Protein AF-A0A7W0SXT9-F1 (afdb_monomer)

Nearest PDB structures (foldseek):
  3r8y-assembly1_C  TM=6.321E-01  e=3.380E-02  Bacillus anthracis
  3r8y-assembly2_E  TM=6.195E-01  e=4.035E-02  Bacillus anthracis
  3cj8-assembly1_B  TM=4.472E-01  e=6.102E-02  Enterococcus faecalis
  3bv8-assembly1_A  TM=4.712E-01  e=1.169E-01  Staphylococcus aureus subsp. aureus Mu50
  6suj-assembly1_DDD  TM=1.776E-01  e=1.771E+00  Streptomyces sp. Ag82_O1-9

Foldseek 3Di:
DDAPLVLAPVSDDPPPDDALQCVLCVPPDCVAKNWPLQWWKKKWFAQCVLDDADPQWDWADPDRGIIMITGPDRNVVVQVVVVVSPIHMDGNSNFKIKMKGFDPVLVVVQDPDDPVPDQDWDHGNNPWTWGWHDDPDRIIIIIGGRVCNNVSSNVSLVSQVPDDDDPDDDPPDPPPPPPDPPDPDDDDDDDDDDDDDDDD

Radius of gyration: 25.93 Å; Cα contacts (8 Å, |Δi|>4): 319; chains: 1; bounding box: 72×44×89 Å

Mean predicted aligned error: 11.38 Å

pLDDT: mean 82.53, std 19.59, range [31.31, 97.38]

Sequence (200 aa):
MSLLDFLSPSRCAPGTTTSPLRRALADADPTAVQDLWLDGKVEIRGDLDLVVPGTREELVRLTPRRGFLFTEDDPAEVVARLREVGVLAYDATGTLAGIAIEGEQLMRRLTDLDLDELPAAGPLLSRVTAIVLRDEGERFRVYVPQELAHDVAVAVLDAAAGLPNTGVRLKPDPIPPPQAPSNPGVRTLLWCQGQCGDLL

Structure (mmCIF, N/CA/C/O backbone):
data_AF-A0A7W0SXT9-F1
#
_entry.id   AF-A0A7W0SXT9-F1
#
loop_
_atom_site.group_PDB
_atom_site.id
_atom_site.type_symbol
_atom_site.label_atom_id
_atom_site.label_alt_id
_atom_site.label_comp_id
_atom_site.label_asym_id
_atom_site.label_entity_id
_atom_site.label_seq_id
_atom_site.pdbx_PDB_ins_code
_atom_site.Cartn_x
_atom_site.Cartn_y
_atom_site.Cartn_z
_atom_site.occupancy
_atom_site.B_iso_or_equiv
_atom_site.auth_seq_id
_atom_site.auth_comp_id
_atom_site.auth_asym_id
_atom_site.auth_atom_id
_atom_site.pdbx_PDB_model_num
ATOM 1 N N . MET A 1 1 ? -0.153 -0.774 27.943 1.00 42.88 1 MET A N 1
ATOM 2 C CA . MET A 1 1 ? -0.265 -1.234 26.541 1.00 42.88 1 MET A CA 1
ATOM 3 C C . MET A 1 1 ? 1.049 -0.915 25.855 1.00 42.88 1 MET A C 1
ATOM 5 O O . MET A 1 1 ? 1.500 0.213 25.987 1.00 42.88 1 MET A O 1
ATOM 9 N N . SER A 1 2 ? 1.699 -1.895 25.225 1.00 48.03 2 SER A N 1
ATOM 10 C CA . SER A 1 2 ? 2.952 -1.673 24.492 1.00 48.03 2 SER A CA 1
ATOM 11 C C . SER A 1 2 ? 2.646 -0.858 23.232 1.00 48.03 2 SER A C 1
ATOM 13 O O . SER A 1 2 ? 1.862 -1.294 22.391 1.00 48.03 2 SER A O 1
ATOM 15 N N . LEU A 1 3 ? 3.201 0.353 23.152 1.00 55.91 3 LEU A N 1
ATOM 16 C CA . LEU A 1 3 ? 3.286 1.115 21.909 1.00 55.91 3 LEU A CA 1
ATOM 17 C C . LEU A 1 3 ? 4.292 0.382 21.005 1.00 55.91 3 LEU A C 1
ATOM 19 O O . LEU A 1 3 ? 5.431 0.153 21.410 1.00 55.91 3 LEU A O 1
ATOM 23 N N . LEU A 1 4 ? 3.870 -0.032 19.810 1.00 58.75 4 LEU A N 1
ATOM 24 C CA . LEU A 1 4 ? 4.731 -0.668 18.806 1.00 58.75 4 LEU A CA 1
ATOM 25 C C . LEU A 1 4 ? 5.481 0.404 17.995 1.00 58.75 4 LEU A C 1
ATOM 27 O O . LEU A 1 4 ? 5.415 0.413 16.773 1.00 58.75 4 LEU A O 1
ATOM 31 N N . ASP A 1 5 ? 6.180 1.322 18.670 1.00 57.19 5 ASP A N 1
ATOM 32 C CA . ASP A 1 5 ? 6.781 2.510 18.034 1.00 57.19 5 ASP A CA 1
ATOM 33 C C . ASP A 1 5 ? 7.816 2.176 16.953 1.00 57.19 5 ASP A C 1
ATOM 35 O O . ASP A 1 5 ? 8.024 2.959 16.036 1.00 57.19 5 ASP A O 1
ATOM 39 N N . PHE A 1 6 ? 8.432 0.993 17.013 1.00 59.88 6 PHE A N 1
ATOM 40 C CA . PHE A 1 6 ? 9.371 0.536 15.985 1.00 59.88 6 PHE A CA 1
ATOM 41 C C . PHE A 1 6 ? 8.699 0.212 14.637 1.00 59.88 6 PHE A C 1
ATOM 43 O O . PHE A 1 6 ? 9.385 0.175 13.621 1.00 59.88 6 PHE A O 1
ATOM 50 N N . LEU A 1 7 ? 7.380 -0.036 14.614 1.00 63.31 7 LEU A N 1
ATOM 51 C CA . LEU A 1 7 ? 6.601 -0.245 13.382 1.00 63.31 7 LEU A CA 1
ATOM 52 C C . LEU A 1 7 ? 6.103 1.068 12.768 1.00 63.31 7 LEU A C 1
ATOM 54 O O . LEU A 1 7 ? 5.517 1.046 11.685 1.00 63.31 7 LEU A O 1
ATOM 58 N N . SER A 1 8 ? 6.362 2.187 13.444 1.00 71.44 8 SER A N 1
ATOM 59 C CA . SER A 1 8 ? 5.969 3.538 13.064 1.00 71.44 8 SER A CA 1
ATOM 60 C C . SER A 1 8 ? 7.206 4.351 12.688 1.00 71.44 8 SER A C 1
ATOM 62 O O . SER A 1 8 ? 7.765 5.031 13.551 1.00 71.44 8 SER A O 1
ATOM 64 N N . PRO A 1 9 ? 7.658 4.340 11.419 1.00 73.12 9 PRO A N 1
ATOM 65 C CA . PRO A 1 9 ? 8.774 5.171 10.979 1.00 73.12 9 PRO A CA 1
ATOM 66 C C . PRO A 1 9 ? 8.635 6.656 11.347 1.00 73.12 9 PRO A C 1
ATOM 68 O O . PRO A 1 9 ? 9.649 7.299 11.601 1.00 73.12 9 PRO A O 1
ATOM 71 N N . SER A 1 10 ? 7.407 7.183 11.452 1.00 70.44 10 SER A N 1
ATOM 72 C CA . SER A 1 10 ? 7.120 8.556 11.902 1.00 70.44 10 SER A CA 1
ATOM 73 C C . SER A 1 10 ? 7.516 8.836 13.358 1.00 70.44 10 SER A C 1
ATOM 75 O O . SER A 1 10 ? 7.711 9.988 13.738 1.00 70.44 10 SER A O 1
ATOM 77 N N . ARG A 1 11 ? 7.674 7.793 14.179 1.00 76.38 11 ARG A N 1
ATOM 78 C CA . ARG A 1 11 ? 8.084 7.879 15.591 1.00 76.38 11 ARG A CA 1
ATOM 79 C C . ARG A 1 11 ? 9.568 7.606 15.803 1.00 76.38 11 ARG A C 1
ATOM 81 O O . ARG A 1 11 ? 10.076 7.777 16.911 1.00 76.38 11 ARG A O 1
ATOM 88 N N . CYS A 1 12 ? 10.269 7.167 14.765 1.00 77.44 12 CYS A N 1
ATOM 89 C CA . CYS A 1 12 ? 11.705 6.969 14.815 1.00 77.44 12 CYS A CA 1
ATOM 90 C C . CYS A 1 12 ? 12.439 8.314 14.705 1.00 77.44 12 CYS A C 1
ATOM 92 O O . CYS A 1 12 ? 11.972 9.254 14.063 1.00 77.44 12 CYS A O 1
ATOM 94 N N . ALA A 1 13 ? 13.625 8.411 15.310 1.00 78.69 13 ALA A N 1
ATOM 95 C CA . ALA A 1 13 ? 14.450 9.605 15.155 1.00 78.69 13 ALA A CA 1
ATOM 96 C C . ALA A 1 13 ? 14.871 9.780 13.677 1.00 78.69 13 ALA A C 1
ATOM 98 O O . ALA A 1 13 ? 15.130 8.779 12.995 1.00 78.69 13 ALA A O 1
ATOM 99 N N . PRO A 1 14 ? 14.996 11.018 13.166 1.00 76.62 14 PRO A N 1
ATOM 100 C CA . PRO A 1 14 ? 15.426 11.254 11.790 1.00 76.62 14 PRO A CA 1
ATOM 101 C C . PRO A 1 14 ? 16.721 10.503 11.446 1.00 76.62 14 PRO A C 1
ATOM 103 O O . PRO A 1 14 ? 17.687 10.534 12.207 1.00 76.62 14 PRO A O 1
ATOM 106 N N . GLY A 1 15 ? 16.738 9.809 10.304 1.00 78.25 15 GLY A N 1
ATOM 107 C CA . GLY A 1 15 ? 17.900 9.046 9.828 1.00 78.25 15 GLY A CA 1
ATOM 108 C C . GLY A 1 15 ? 18.103 7.667 10.471 1.00 78.25 15 GLY A C 1
ATOM 109 O O . GLY A 1 15 ? 19.068 6.989 10.130 1.00 78.25 15 GLY A O 1
ATOM 110 N N . THR A 1 16 ? 17.217 7.227 11.372 1.00 81.38 16 THR A N 1
ATOM 111 C CA . THR A 1 16 ? 17.291 5.880 11.984 1.00 81.38 16 THR A CA 1
ATOM 112 C C . THR A 1 16 ? 16.515 4.808 11.220 1.00 81.38 16 THR A C 1
ATOM 114 O O . THR A 1 16 ? 16.642 3.621 11.507 1.00 81.38 16 THR A O 1
ATOM 117 N N . THR A 1 17 ? 15.736 5.219 10.224 1.00 81.88 17 THR A N 1
ATOM 118 C CA . THR A 1 17 ? 14.941 4.355 9.356 1.00 81.88 17 THR A CA 1
ATOM 119 C C . THR A 1 17 ? 15.602 4.239 7.986 1.00 81.88 17 THR A C 1
ATOM 121 O O . THR A 1 17 ? 16.231 5.171 7.486 1.00 81.88 17 THR A O 1
ATOM 124 N N . THR A 1 18 ? 15.512 3.067 7.363 1.00 86.44 18 THR A N 1
ATOM 125 C CA . THR A 1 18 ? 16.022 2.832 6.007 1.00 86.44 18 THR A CA 1
ATOM 126 C C . THR A 1 18 ? 15.037 1.956 5.263 1.00 86.44 18 THR A C 1
ATOM 128 O O . THR A 1 18 ? 14.643 0.910 5.769 1.00 86.44 18 THR A O 1
ATOM 131 N N . SER A 1 19 ? 14.669 2.387 4.057 1.00 90.19 19 SER A N 1
ATOM 132 C CA . SER A 1 19 ? 13.764 1.623 3.208 1.00 90.19 19 SER A CA 1
ATOM 133 C C . SER A 1 19 ? 14.365 0.260 2.850 1.00 90.19 19 SER A C 1
ATOM 135 O O . SER A 1 19 ? 15.521 0.210 2.406 1.00 90.19 19 SER A O 1
ATOM 137 N N . PRO A 1 20 ? 13.594 -0.839 2.964 1.00 91.62 20 PRO A N 1
ATOM 138 C CA . PRO A 1 20 ? 14.019 -2.151 2.482 1.00 91.62 20 PRO A CA 1
ATOM 139 C C . PRO A 1 20 ? 14.199 -2.176 0.952 1.00 91.62 20 PRO A C 1
ATOM 141 O O . PRO A 1 20 ? 14.929 -3.015 0.423 1.00 91.62 20 PRO A O 1
ATOM 144 N N . LEU A 1 21 ? 13.598 -1.219 0.236 1.00 94.19 21 LEU A N 1
ATOM 145 C CA . LEU A 1 21 ? 13.685 -1.077 -1.217 1.00 94.19 21 LEU A CA 1
ATOM 146 C C . LEU A 1 21 ? 14.939 -0.322 -1.667 1.00 94.19 21 LEU A C 1
ATOM 148 O O . LEU A 1 21 ? 15.366 -0.485 -2.810 1.00 94.19 21 LEU A O 1
ATOM 152 N N . ARG A 1 22 ? 15.581 0.442 -0.767 1.00 93.25 22 ARG A N 1
ATOM 153 C CA . ARG A 1 22 ? 16.704 1.346 -1.081 1.00 93.25 22 ARG A CA 1
ATOM 154 C C . ARG A 1 22 ? 17.781 0.690 -1.942 1.00 93.25 22 ARG A C 1
ATOM 156 O O . ARG A 1 22 ? 18.298 1.314 -2.859 1.00 93.25 22 ARG A O 1
ATOM 163 N N . ARG A 1 23 ? 18.165 -0.547 -1.612 1.00 93.62 23 ARG A N 1
ATOM 164 C CA . ARG A 1 23 ? 19.226 -1.262 -2.333 1.00 93.62 23 ARG A CA 1
ATOM 165 C C . ARG A 1 23 ? 18.758 -1.784 -3.691 1.00 93.62 23 ARG A C 1
ATOM 167 O O . ARG A 1 23 ? 19.547 -1.757 -4.624 1.00 93.62 23 ARG A O 1
ATOM 174 N N . ALA A 1 24 ? 17.524 -2.278 -3.788 1.00 94.31 24 ALA A N 1
ATOM 175 C CA . ALA A 1 24 ? 16.993 -2.822 -5.038 1.00 94.31 24 ALA A CA 1
ATOM 176 C C . ALA A 1 24 ? 16.746 -1.714 -6.071 1.00 94.31 24 ALA A C 1
ATOM 178 O O . ALA A 1 24 ? 17.025 -1.900 -7.247 1.00 94.31 24 ALA A O 1
ATOM 179 N N . LEU A 1 25 ? 16.274 -0.550 -5.619 1.00 95.00 25 LEU A N 1
ATOM 180 C CA . LEU A 1 25 ? 15.891 0.567 -6.484 1.00 95.00 25 LEU A CA 1
ATOM 181 C C . LEU A 1 25 ? 17.002 1.612 -6.681 1.00 95.00 25 LEU A C 1
ATOM 183 O O . LEU A 1 25 ? 16.736 2.683 -7.214 1.00 95.00 25 LEU A O 1
ATOM 187 N N . ALA A 1 26 ? 18.239 1.331 -6.257 1.00 93.31 26 ALA A N 1
ATOM 188 C CA . ALA A 1 26 ? 19.329 2.313 -6.265 1.00 93.31 26 ALA A CA 1
ATOM 189 C C . ALA A 1 26 ? 19.622 2.899 -7.661 1.00 93.31 26 ALA A C 1
ATOM 191 O O . ALA A 1 26 ? 19.928 4.085 -7.767 1.00 93.31 26 ALA A O 1
ATOM 192 N N . ASP A 1 27 ? 19.492 2.074 -8.702 1.00 89.25 27 ASP A N 1
ATOM 193 C CA . ASP A 1 27 ? 19.745 2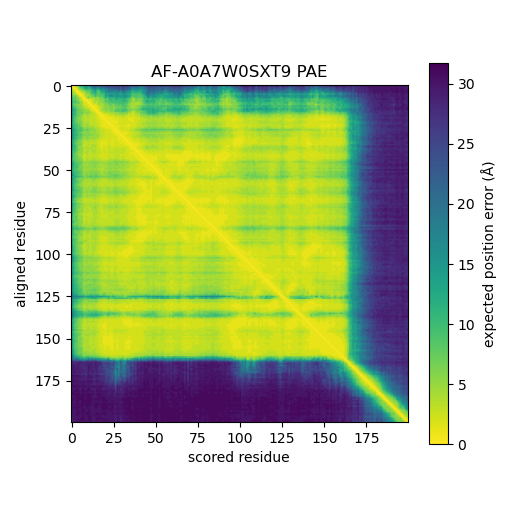.435 -10.102 1.00 89.25 27 ASP A CA 1
ATOM 194 C C . ASP A 1 27 ? 18.462 2.415 -10.960 1.00 89.25 27 ASP A C 1
ATOM 196 O O . ASP A 1 27 ? 18.530 2.466 -12.190 1.00 89.25 27 ASP A O 1
ATOM 200 N N . ALA A 1 28 ? 17.288 2.297 -10.329 1.00 91.75 28 ALA A N 1
ATOM 201 C CA . ALA A 1 28 ? 16.009 2.257 -11.030 1.00 91.75 28 ALA A CA 1
ATOM 202 C C . ALA A 1 28 ? 15.591 3.656 -11.512 1.00 91.75 28 ALA A C 1
ATOM 204 O O . ALA A 1 28 ? 15.852 4.661 -10.849 1.00 91.75 28 ALA A O 1
ATOM 205 N N . ASP A 1 29 ? 14.902 3.722 -12.654 1.00 91.44 29 ASP A N 1
ATOM 206 C CA . ASP A 1 29 ? 14.255 4.955 -13.104 1.00 91.44 29 ASP A CA 1
ATOM 207 C C . ASP A 1 29 ? 13.036 5.248 -12.206 1.00 91.44 29 ASP A C 1
ATOM 209 O O . ASP A 1 29 ? 12.080 4.466 -12.228 1.00 91.44 29 ASP A O 1
ATOM 213 N N . PRO A 1 30 ? 13.023 6.361 -11.444 1.00 89.75 30 PRO A N 1
ATOM 214 C CA . PRO A 1 30 ? 11.937 6.682 -10.519 1.00 89.75 30 PRO A CA 1
ATOM 215 C C . PRO A 1 30 ? 10.605 6.980 -11.218 1.00 89.75 30 PRO A C 1
ATOM 217 O O . PRO A 1 30 ? 9.558 6.969 -10.569 1.00 89.75 30 PRO A O 1
ATOM 220 N N . THR A 1 31 ? 10.622 7.263 -12.525 1.00 88.62 31 THR A N 1
ATOM 221 C CA . THR A 1 31 ? 9.390 7.423 -13.309 1.00 88.62 31 THR A CA 1
ATOM 222 C C . THR A 1 31 ? 8.726 6.078 -13.587 1.00 88.62 31 THR A C 1
ATOM 224 O O . THR A 1 31 ? 7.501 6.007 -13.583 1.00 88.62 31 THR A O 1
ATOM 227 N N . ALA A 1 32 ? 9.522 5.013 -13.732 1.00 90.25 32 ALA A N 1
ATOM 228 C CA . ALA A 1 32 ? 9.047 3.657 -13.975 1.00 90.25 32 ALA A CA 1
ATOM 229 C C . ALA A 1 32 ? 8.743 2.895 -12.676 1.00 90.25 32 ALA A C 1
ATOM 231 O O . ALA A 1 32 ? 7.728 2.205 -12.591 1.00 90.25 32 ALA A O 1
ATOM 232 N N . VAL A 1 33 ? 9.621 3.001 -11.670 1.00 94.75 33 VAL A N 1
ATOM 233 C CA . VAL A 1 33 ? 9.468 2.327 -10.374 1.00 94.75 33 VAL A CA 1
ATOM 234 C C . VAL A 1 33 ? 9.919 3.248 -9.242 1.00 94.75 33 VAL A C 1
ATOM 236 O O . VAL A 1 33 ? 11.080 3.650 -9.192 1.00 94.75 33 VAL A O 1
ATOM 239 N N . GLN A 1 34 ? 9.025 3.556 -8.302 1.00 95.81 34 GLN A N 1
ATOM 240 C CA . GLN A 1 34 ? 9.286 4.479 -7.192 1.00 95.81 34 GLN A CA 1
ATOM 241 C C . GLN A 1 34 ? 9.155 3.792 -5.827 1.00 95.81 34 GLN A C 1
ATOM 243 O O . GLN A 1 34 ? 8.234 3.014 -5.596 1.00 95.81 34 GLN A O 1
ATOM 248 N N . ASP A 1 35 ? 10.052 4.133 -4.901 1.00 96.06 35 ASP A N 1
ATOM 249 C CA . ASP A 1 35 ? 9.963 3.744 -3.491 1.00 96.06 35 ASP A CA 1
ATOM 250 C C . ASP A 1 35 ? 8.870 4.550 -2.767 1.00 96.06 35 ASP A C 1
ATOM 252 O O . ASP A 1 35 ? 8.956 5.776 -2.684 1.00 96.06 35 ASP A O 1
ATOM 256 N N . LEU A 1 36 ? 7.872 3.846 -2.231 1.00 94.75 36 LEU A N 1
ATOM 257 C CA . LEU A 1 36 ? 6.766 4.380 -1.432 1.00 94.75 36 LEU A CA 1
ATOM 258 C C . LEU A 1 36 ? 6.740 3.761 -0.021 1.00 94.75 36 LEU A C 1
ATOM 260 O O . LEU A 1 36 ? 5.692 3.609 0.613 1.00 94.75 36 LEU A O 1
ATOM 264 N N . TRP A 1 37 ? 7.895 3.331 0.499 1.00 90.94 37 TRP A N 1
ATOM 265 C CA . TRP A 1 37 ? 7.974 2.675 1.806 1.00 90.94 37 TRP A CA 1
ATOM 266 C C . TRP A 1 37 ? 7.399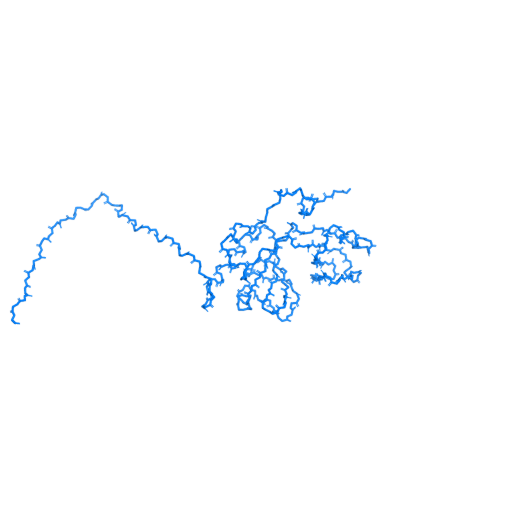 3.535 2.937 1.00 90.94 37 TRP A C 1
ATOM 268 O O . TRP A 1 37 ? 6.725 3.000 3.816 1.00 90.94 37 TRP A O 1
ATOM 278 N N . LEU A 1 38 ? 7.603 4.853 2.889 1.00 90.31 38 LEU A N 1
ATOM 279 C CA . LEU A 1 38 ? 7.147 5.781 3.927 1.00 90.31 38 LEU A CA 1
ATOM 280 C C . LEU A 1 38 ? 5.693 6.248 3.783 1.00 90.31 38 LEU A C 1
ATOM 282 O O . LEU A 1 38 ? 5.248 7.004 4.643 1.00 90.31 38 LEU A O 1
ATOM 286 N N . ASP A 1 39 ? 4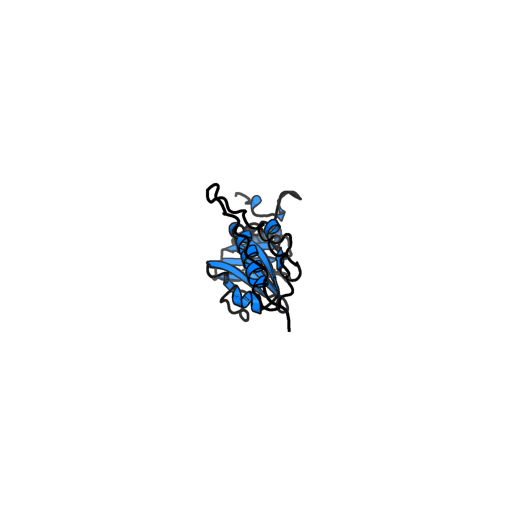.948 5.787 2.773 1.00 92.88 39 ASP A N 1
ATOM 287 C CA . ASP A 1 39 ? 3.510 6.071 2.675 1.00 92.88 39 ASP A CA 1
ATOM 288 C C . ASP A 1 39 ? 2.794 5.684 3.971 1.00 92.88 39 ASP A C 1
ATOM 290 O O . ASP A 1 39 ? 3.061 4.612 4.528 1.00 92.88 39 ASP A O 1
ATOM 294 N N . GLY A 1 40 ? 1.865 6.519 4.435 1.00 93.81 40 GLY A N 1
ATOM 295 C CA . GLY A 1 40 ? 1.104 6.254 5.648 1.00 93.81 40 GLY A CA 1
ATOM 296 C C . GLY A 1 40 ? 0.171 5.061 5.468 1.00 93.81 40 GLY A C 1
ATOM 297 O O . GLY A 1 40 ? -0.648 5.032 4.549 1.00 93.81 40 GLY A O 1
ATOM 298 N N . LYS A 1 41 ? 0.295 4.054 6.341 1.00 95.06 41 LYS A N 1
ATOM 299 C CA . LYS A 1 41 ? -0.511 2.823 6.274 1.00 95.06 41 LYS A CA 1
ATOM 300 C C . LYS A 1 41 ? -1.026 2.473 7.657 1.00 95.06 41 LYS A C 1
ATOM 302 O O . LYS A 1 41 ? -0.238 2.289 8.580 1.00 95.06 41 LYS A O 1
ATOM 307 N N . VAL A 1 42 ? -2.335 2.301 7.800 1.00 95.88 42 VAL A N 1
ATOM 308 C CA . VAL A 1 42 ? -2.965 1.910 9.065 1.00 95.88 42 VAL A CA 1
ATOM 309 C C . VAL A 1 42 ? -3.730 0.605 8.881 1.00 95.88 42 VAL A C 1
ATOM 311 O O . VAL A 1 42 ? -4.668 0.536 8.090 1.00 95.88 42 VAL A O 1
ATOM 314 N N . GLU A 1 43 ? -3.351 -0.444 9.618 1.00 96.19 43 GLU A N 1
ATOM 315 C CA . GLU A 1 43 ? -4.144 -1.675 9.689 1.00 96.19 43 GLU A CA 1
ATOM 316 C C . GLU A 1 43 ? -5.333 -1.450 10.627 1.00 96.19 43 GLU A C 1
ATOM 318 O O . GLU A 1 43 ? -5.163 -1.074 11.790 1.00 96.19 43 GLU A O 1
ATOM 323 N N . ILE A 1 44 ? -6.535 -1.750 10.139 1.00 97.38 44 ILE A N 1
ATOM 324 C CA . ILE A 1 44 ? -7.778 -1.673 10.903 1.00 97.38 44 ILE A CA 1
ATOM 325 C C . ILE A 1 44 ? -8.319 -3.081 11.137 1.00 97.38 44 ILE A C 1
ATOM 327 O O . ILE A 1 44 ? -8.399 -3.901 10.218 1.00 97.38 44 ILE A O 1
ATOM 331 N N . ARG A 1 45 ? -8.725 -3.359 12.377 1.00 96.94 45 ARG A N 1
ATOM 332 C CA . ARG A 1 45 ? -9.408 -4.584 12.799 1.00 96.94 45 ARG A CA 1
ATOM 333 C C . ARG A 1 45 ? -10.663 -4.235 13.592 1.00 96.94 45 ARG A C 1
ATOM 335 O O . ARG A 1 45 ? -10.618 -3.456 14.538 1.00 96.94 45 ARG A O 1
ATOM 342 N N . GLY A 1 46 ? -11.780 -4.863 13.257 1.00 95.75 46 GLY A N 1
ATOM 343 C CA . GLY A 1 46 ? -13.089 -4.508 13.807 1.00 95.75 46 GLY A CA 1
ATOM 344 C C . GLY A 1 46 ? -14.058 -4.144 12.697 1.00 95.75 46 GLY A C 1
ATOM 345 O O . GLY A 1 46 ? -13.778 -4.412 11.540 1.00 95.75 46 GLY A O 1
ATOM 346 N N . ASP A 1 47 ? -15.208 -3.589 13.050 1.00 95.75 47 ASP A N 1
ATOM 347 C CA . ASP A 1 47 ? -16.245 -3.266 12.073 1.00 95.75 47 ASP A CA 1
ATOM 348 C C . ASP A 1 47 ? -15.816 -2.102 11.162 1.00 95.75 47 ASP A C 1
ATOM 350 O O . ASP A 1 47 ? -15.705 -0.963 11.614 1.00 95.75 47 ASP A O 1
ATOM 354 N N . LEU A 1 48 ? -15.544 -2.395 9.886 1.00 96.12 48 LEU A N 1
ATOM 355 C CA . LEU A 1 48 ? -15.118 -1.380 8.921 1.00 96.12 48 LEU A CA 1
ATOM 356 C C . LEU A 1 48 ? -16.260 -0.468 8.468 1.00 96.12 48 LEU A C 1
ATOM 358 O O . LEU A 1 48 ? -15.991 0.559 7.852 1.00 96.12 48 LEU A O 1
ATOM 362 N N . ASP A 1 49 ? -17.519 -0.795 8.751 1.00 95.88 49 ASP A N 1
ATOM 363 C CA . ASP A 1 49 ? -18.647 0.075 8.396 1.00 95.88 49 ASP A CA 1
ATOM 364 C C . ASP A 1 49 ? -18.714 1.319 9.296 1.00 95.88 49 ASP A C 1
ATOM 366 O O . ASP A 1 49 ? -19.329 2.320 8.938 1.00 95.88 49 ASP A O 1
ATOM 370 N N . LEU A 1 50 ? -17.997 1.295 10.425 1.00 95.31 50 LEU A N 1
ATOM 371 C CA . LEU A 1 50 ? -17.773 2.453 11.295 1.00 95.31 50 LEU A CA 1
ATOM 372 C C . LEU A 1 50 ? -16.679 3.397 10.771 1.00 95.31 50 LEU A C 1
ATOM 374 O O . LEU A 1 50 ? -16.502 4.494 11.301 1.00 95.31 50 LEU A O 1
ATOM 378 N N . VAL A 1 51 ? -15.910 2.970 9.765 1.00 96.00 51 VAL A N 1
ATOM 379 C CA . VAL A 1 51 ? -14.760 3.715 9.250 1.00 96.00 51 VAL A CA 1
ATOM 380 C C . VAL A 1 51 ? -15.177 4.544 8.045 1.00 96.00 51 VAL A C 1
ATOM 382 O O . VAL A 1 51 ? -15.511 4.007 6.989 1.00 96.00 51 VAL A O 1
ATOM 385 N N . VAL A 1 52 ? -15.080 5.864 8.194 1.00 94.31 52 VAL A N 1
ATOM 386 C CA . VAL A 1 52 ? -15.252 6.830 7.106 1.00 94.31 52 VAL A CA 1
ATOM 387 C C . VAL A 1 52 ? -13.876 7.398 6.743 1.00 94.31 52 VAL A C 1
ATOM 389 O O . VAL A 1 52 ? -13.276 8.066 7.589 1.00 94.31 52 VAL A O 1
ATOM 392 N N . PRO A 1 53 ? -13.353 7.126 5.533 1.00 94.44 53 PRO A N 1
ATOM 393 C CA . PRO A 1 53 ? -12.090 7.700 5.073 1.00 94.44 53 PRO A CA 1
ATOM 394 C C . PRO A 1 53 ? -12.174 9.224 4.937 1.00 94.44 53 PRO A C 1
ATOM 396 O O . PRO A 1 53 ? -13.208 9.770 4.544 1.00 94.44 53 PRO A O 1
ATOM 399 N N . GLY A 1 54 ? -11.078 9.908 5.253 1.00 92.06 54 GLY A N 1
ATOM 400 C CA . GLY A 1 54 ? -10.869 11.320 4.950 1.00 92.06 54 GLY A CA 1
ATOM 401 C C . GLY A 1 54 ? -10.646 11.588 3.456 1.00 92.06 54 GLY A C 1
ATOM 402 O O . GLY A 1 54 ? -10.616 10.682 2.630 1.00 92.06 54 GLY A O 1
ATOM 403 N N . THR A 1 55 ? -10.463 12.860 3.092 1.00 89.50 55 THR A N 1
ATOM 404 C CA . THR A 1 55 ? -10.307 13.290 1.686 1.00 89.50 55 THR A CA 1
ATOM 405 C C . THR A 1 55 ? -9.008 12.837 1.024 1.00 89.50 55 THR A C 1
ATOM 407 O O . THR A 1 55 ? -8.949 12.791 -0.200 1.00 89.50 55 THR A O 1
ATOM 410 N N . ARG A 1 56 ? -7.974 12.534 1.814 1.00 90.75 56 ARG A N 1
ATOM 411 C CA . ARG A 1 56 ? -6.669 12.024 1.357 1.00 90.75 56 ARG A CA 1
ATOM 412 C C . ARG A 1 56 ? -6.416 10.603 1.842 1.00 90.75 56 ARG A C 1
ATOM 414 O O . ARG A 1 56 ? -5.279 10.217 2.100 1.00 90.75 56 ARG A O 1
ATOM 421 N N . GLU A 1 57 ? -7.495 9.861 2.056 1.00 95.06 57 GLU A N 1
ATOM 422 C CA . GLU A 1 57 ? -7.421 8.522 2.603 1.00 95.06 57 GLU A CA 1
ATOM 423 C C . GLU A 1 57 ? -8.139 7.531 1.710 1.00 95.06 57 GLU A C 1
ATOM 425 O O . GLU A 1 57 ? -9.240 7.779 1.221 1.00 95.06 57 GLU A O 1
ATOM 430 N N . GLU A 1 58 ? -7.526 6.369 1.552 1.00 95.00 58 GLU A N 1
ATOM 431 C CA . GLU A 1 58 ? -8.058 5.301 0.726 1.00 95.00 58 GLU A CA 1
ATOM 432 C C . GLU A 1 58 ? -8.176 4.027 1.558 1.00 95.00 58 GLU A C 1
ATOM 434 O O . GLU A 1 58 ? -7.187 3.495 2.068 1.00 95.00 58 GLU A O 1
ATOM 439 N N . LEU A 1 59 ? -9.411 3.555 1.745 1.00 95.25 59 LEU A N 1
ATOM 440 C CA . LEU A 1 59 ? -9.702 2.352 2.521 1.00 95.25 59 LEU A CA 1
ATOM 441 C C . LEU A 1 59 ? -9.786 1.135 1.606 1.00 95.25 59 LEU A C 1
ATOM 443 O O . LEU A 1 59 ? -10.740 0.979 0.847 1.00 95.25 59 LEU A O 1
ATOM 447 N N . VAL A 1 60 ? -8.853 0.208 1.786 1.00 95.25 60 VAL A N 1
ATOM 448 C CA . VAL A 1 60 ? -8.866 -1.101 1.137 1.00 95.25 60 VAL A CA 1
ATOM 449 C C . VAL A 1 60 ? -9.408 -2.148 2.103 1.00 95.25 60 VAL A C 1
ATOM 451 O O . VAL A 1 60 ? -8.830 -2.424 3.160 1.00 95.25 60 VAL A O 1
ATOM 454 N N . ARG A 1 61 ? -10.536 -2.763 1.740 1.00 94.50 61 ARG A N 1
ATOM 455 C CA . ARG A 1 61 ? -11.201 -3.792 2.550 1.00 94.50 61 ARG A CA 1
ATOM 456 C C . ARG A 1 61 ? -10.699 -5.177 2.149 1.00 94.50 61 ARG A C 1
ATOM 458 O O . ARG A 1 61 ? -10.890 -5.599 1.018 1.00 94.50 61 ARG A O 1
ATOM 465 N N . LEU A 1 62 ? -10.100 -5.906 3.092 1.00 92.12 62 LEU A N 1
ATOM 466 C CA . LEU A 1 62 ? -9.708 -7.309 2.881 1.00 92.12 62 LEU A CA 1
ATOM 467 C C . LEU A 1 62 ? -10.835 -8.264 3.273 1.00 92.12 62 LEU A C 1
ATOM 469 O O . LEU A 1 62 ? -11.056 -9.298 2.656 1.00 92.12 62 LEU A O 1
ATOM 473 N N . THR A 1 63 ? -11.532 -7.920 4.351 1.00 93.06 63 THR A N 1
ATOM 474 C CA . THR A 1 63 ? -12.732 -8.594 4.849 1.00 93.06 63 THR A CA 1
ATOM 475 C C . THR A 1 63 ? -13.637 -7.531 5.479 1.00 93.06 63 THR A C 1
ATOM 477 O O . THR A 1 63 ? -13.156 -6.431 5.759 1.00 93.06 63 THR A O 1
ATOM 480 N N . PRO A 1 64 ? -14.894 -7.846 5.837 1.00 93.88 64 PRO A N 1
ATOM 481 C CA . PRO A 1 64 ? -15.738 -6.907 6.581 1.00 93.88 64 PRO A CA 1
ATOM 482 C C . PRO A 1 64 ? -15.130 -6.439 7.911 1.00 93.88 64 PRO A C 1
ATOM 484 O O . PRO A 1 64 ? -15.514 -5.397 8.431 1.00 93.88 64 PRO A O 1
ATOM 487 N N . ARG A 1 65 ? -14.182 -7.210 8.476 1.00 96.31 65 ARG A N 1
ATOM 488 C CA . ARG A 1 65 ? -13.579 -6.930 9.785 1.00 96.31 65 ARG A CA 1
ATOM 489 C C . ARG A 1 65 ? -12.101 -6.535 9.760 1.00 96.31 65 ARG A C 1
ATOM 491 O O . ARG A 1 65 ? -11.482 -6.421 10.821 1.00 96.31 65 ARG A O 1
ATOM 498 N N . ARG A 1 66 ? -11.503 -6.422 8.573 1.00 96.06 66 ARG A N 1
ATOM 499 C CA . ARG A 1 66 ? -10.067 -6.164 8.409 1.00 96.06 66 ARG A CA 1
ATOM 500 C C . ARG A 1 66 ? -9.799 -5.415 7.118 1.00 96.06 66 ARG A C 1
ATOM 502 O O . ARG A 1 66 ? -10.211 -5.871 6.052 1.00 96.06 66 ARG A O 1
ATOM 509 N N . GLY A 1 67 ? -9.068 -4.317 7.217 1.00 96.12 67 GLY A N 1
ATOM 510 C CA . GLY A 1 67 ? -8.701 -3.490 6.076 1.00 96.12 67 GLY A CA 1
ATOM 511 C C . GLY A 1 67 ? -7.444 -2.682 6.350 1.00 96.12 67 GLY A C 1
ATOM 512 O O . GLY A 1 67 ? -6.921 -2.690 7.466 1.00 96.12 67 GLY A O 1
ATOM 513 N N . PHE A 1 68 ? -6.978 -1.998 5.317 1.00 96.88 68 PHE A N 1
ATOM 514 C CA . PHE A 1 68 ? -5.891 -1.037 5.395 1.00 96.88 68 PHE A CA 1
ATOM 515 C C . PHE A 1 68 ? -6.398 0.323 4.951 1.00 96.88 68 PHE A C 1
ATOM 517 O O . PHE A 1 68 ? -7.116 0.420 3.961 1.00 96.88 68 PHE A O 1
ATOM 524 N N . LEU A 1 69 ? -6.024 1.356 5.691 1.00 96.69 69 LEU A N 1
ATOM 525 C CA . LEU A 1 69 ? -6.252 2.740 5.319 1.00 96.69 69 LEU A CA 1
ATOM 526 C C . LEU A 1 69 ? -4.907 3.342 4.919 1.00 96.69 69 LEU A C 1
ATOM 528 O O . LEU A 1 69 ? -3.980 3.379 5.731 1.00 96.69 69 LEU A O 1
ATOM 532 N N . PHE A 1 70 ? -4.804 3.762 3.666 1.00 96.06 70 PHE A N 1
ATOM 533 C CA . PHE A 1 70 ? -3.664 4.502 3.138 1.00 96.06 70 PHE A CA 1
ATOM 534 C C . PHE A 1 70 ? -3.934 5.990 3.323 1.00 96.06 70 PHE A C 1
ATOM 536 O O . PHE A 1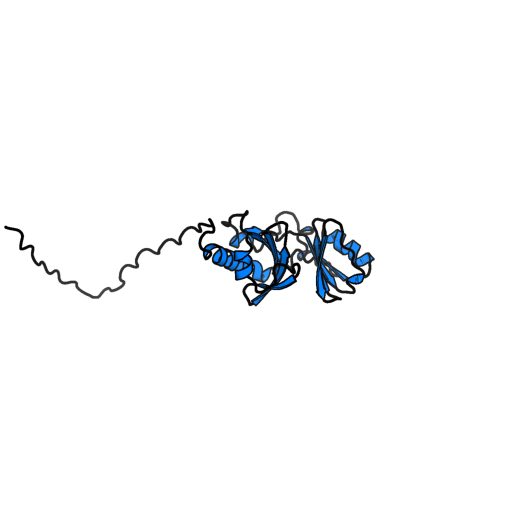 70 ? -5.067 6.419 3.120 1.00 96.06 70 PHE A O 1
ATOM 543 N N . THR A 1 71 ? -2.939 6.759 3.759 1.00 94.81 71 THR A N 1
ATOM 544 C CA . THR A 1 71 ? -3.125 8.166 4.137 1.00 94.81 71 THR A CA 1
ATOM 545 C C . THR A 1 71 ? -1.869 8.995 3.877 1.00 94.81 71 THR A C 1
ATOM 547 O O . THR A 1 71 ? -0.748 8.502 4.023 1.00 94.81 71 THR A O 1
ATOM 550 N N . GLU A 1 72 ? -2.072 10.258 3.501 1.00 92.81 72 GLU A N 1
ATOM 551 C CA . GLU A 1 72 ? -1.026 11.291 3.470 1.00 92.81 72 GLU A CA 1
ATOM 552 C C . GLU A 1 72 ? -0.867 12.020 4.819 1.00 92.81 72 GLU A C 1
ATOM 554 O O . GLU A 1 72 ? 0.125 12.721 5.025 1.00 92.81 72 GLU A O 1
ATOM 559 N N . ASP A 1 73 ? -1.833 11.874 5.733 1.00 92.19 73 ASP A N 1
ATOM 560 C CA . ASP A 1 73 ? -1.777 12.446 7.081 1.00 92.19 73 ASP A CA 1
ATOM 561 C C . ASP A 1 73 ? -0.852 11.613 7.996 1.00 92.19 73 ASP A C 1
ATOM 563 O O . ASP A 1 73 ? -0.421 10.514 7.640 1.00 92.19 73 ASP A O 1
ATOM 567 N N . ASP A 1 74 ? -0.548 12.099 9.208 1.00 90.06 74 ASP A N 1
ATOM 568 C CA . ASP A 1 74 ? 0.252 11.327 10.172 1.00 90.06 74 ASP A CA 1
ATOM 56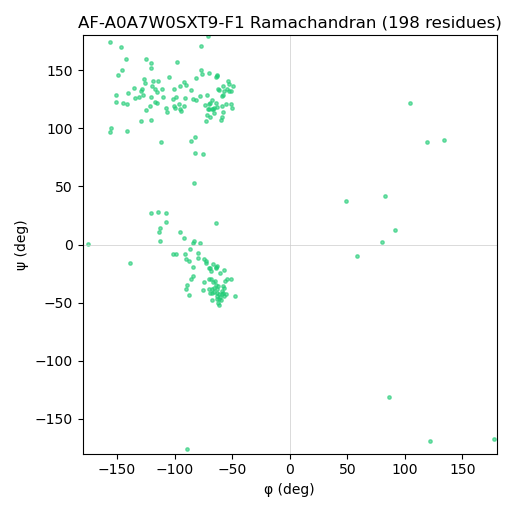9 C C . ASP A 1 74 ? -0.492 10.035 10.584 1.00 90.06 74 ASP A C 1
ATOM 571 O O . ASP A 1 74 ? -1.556 10.110 11.218 1.00 90.06 74 ASP A O 1
ATOM 575 N N . PRO A 1 75 ? 0.066 8.833 10.314 1.00 92.38 75 PRO A N 1
ATOM 576 C CA . PRO A 1 75 ? -0.552 7.564 10.695 1.00 92.38 75 PRO A CA 1
ATOM 577 C C . PRO A 1 75 ? -0.883 7.470 12.187 1.00 92.38 75 PRO A C 1
ATOM 579 O O . PRO A 1 75 ? -1.846 6.799 12.565 1.00 92.38 75 PRO A O 1
ATOM 582 N N . ALA A 1 76 ? -0.122 8.143 13.057 1.00 89.50 76 ALA A N 1
ATOM 583 C CA . ALA A 1 76 ? -0.386 8.157 14.490 1.00 89.50 76 ALA A CA 1
ATOM 584 C C . ALA A 1 76 ? -1.687 8.898 14.842 1.00 89.50 76 ALA A C 1
ATOM 586 O O . ALA A 1 76 ? -2.450 8.419 15.689 1.00 89.50 76 ALA A O 1
ATOM 587 N N . GLU A 1 77 ? -1.950 10.033 14.193 1.00 91.50 77 GLU A N 1
ATOM 588 C CA . GLU A 1 77 ? -3.180 10.811 14.371 1.00 91.50 77 GLU A CA 1
ATOM 589 C C . GLU A 1 77 ? -4.382 10.056 13.798 1.00 91.50 77 GLU A C 1
ATOM 591 O O . GLU A 1 77 ? -5.423 9.940 14.451 1.00 91.50 77 GLU A O 1
ATOM 596 N N . VAL A 1 78 ? -4.206 9.436 12.630 1.00 94.81 78 VAL A N 1
ATOM 597 C CA . VAL A 1 78 ? -5.221 8.584 11.998 1.00 94.81 78 VAL A CA 1
ATOM 598 C C . VAL A 1 78 ? -5.580 7.394 12.893 1.00 94.81 78 VAL A C 1
ATOM 600 O O . VAL A 1 78 ? -6.758 7.117 13.119 1.00 94.81 78 VAL A O 1
ATOM 603 N N . VAL A 1 79 ? -4.588 6.719 13.483 1.00 94.75 79 VAL A N 1
ATOM 604 C CA . VAL A 1 79 ? -4.818 5.637 14.455 1.00 94.75 79 VAL A CA 1
ATOM 605 C C . VAL A 1 79 ? -5.612 6.124 15.667 1.00 94.75 79 VAL A C 1
ATOM 607 O O . VAL A 1 79 ? -6.504 5.407 16.126 1.00 94.75 79 VAL A O 1
ATOM 610 N N . ALA A 1 80 ? -5.298 7.305 16.206 1.00 93.75 80 ALA A N 1
ATOM 611 C CA . ALA A 1 80 ? -6.027 7.864 17.343 1.00 93.75 80 ALA A CA 1
ATOM 612 C C . ALA A 1 80 ? -7.498 8.118 16.979 1.00 93.75 80 ALA A C 1
ATOM 614 O O . ALA A 1 80 ? -8.388 7.595 17.652 1.00 93.75 80 ALA A O 1
ATOM 615 N N . ARG A 1 81 ? -7.741 8.796 15.853 1.00 95.12 81 ARG A N 1
ATOM 616 C CA . ARG A 1 81 ? -9.079 9.089 15.320 1.00 95.12 81 ARG A CA 1
ATOM 617 C C . ARG A 1 81 ? -9.907 7.821 15.087 1.00 95.12 81 ARG A C 1
ATOM 619 O O . ARG A 1 81 ? -11.073 7.753 15.459 1.00 95.12 81 ARG A O 1
ATOM 626 N N . LEU A 1 82 ? -9.310 6.780 14.507 1.00 96.38 82 LEU A N 1
ATOM 627 C CA . LEU A 1 82 ? -10.000 5.507 14.262 1.00 96.38 82 LEU A CA 1
ATOM 628 C C . LEU A 1 82 ? -10.356 4.767 15.560 1.00 96.38 82 LEU A C 1
ATOM 630 O O . LEU A 1 82 ? -11.381 4.095 15.647 1.00 96.38 82 LEU A O 1
ATOM 634 N N . ARG A 1 83 ? -9.536 4.893 16.605 1.00 95.44 83 ARG A N 1
ATOM 635 C CA . ARG A 1 83 ? -9.847 4.282 17.904 1.00 95.44 83 ARG A CA 1
ATOM 636 C C . ARG A 1 83 ? -11.009 4.975 18.611 1.00 95.44 83 ARG A C 1
ATOM 638 O O . ARG A 1 83 ? -11.745 4.303 19.330 1.00 95.44 83 ARG A O 1
ATOM 645 N N . GLU A 1 84 ? -11.216 6.271 18.382 1.00 96.31 84 GLU A N 1
ATOM 646 C CA . GLU A 1 84 ? -12.368 7.011 18.919 1.00 96.31 84 GLU A CA 1
ATOM 647 C C . GLU A 1 84 ? -13.703 6.505 18.357 1.00 96.31 84 GLU A C 1
ATOM 649 O O . GLU A 1 84 ? -14.698 6.483 19.078 1.00 96.31 84 GLU A O 1
ATOM 654 N N . VAL A 1 85 ? -13.719 6.014 17.111 1.00 94.19 85 VAL A N 1
ATOM 655 C CA . VAL A 1 85 ? -14.916 5.407 16.499 1.00 94.19 85 VAL A CA 1
ATOM 656 C C . VAL A 1 85 ? -15.118 3.931 16.874 1.00 94.19 85 VAL A C 1
ATOM 658 O O . VAL A 1 85 ? -16.072 3.300 16.426 1.00 94.19 85 VAL A O 1
ATOM 661 N N . GLY A 1 86 ? -14.256 3.369 17.731 1.00 94.62 86 GLY A N 1
ATOM 662 C CA . GLY A 1 86 ? -14.447 2.046 18.333 1.00 94.62 86 GLY A CA 1
ATOM 663 C C . GLY A 1 86 ? -13.829 0.866 17.576 1.00 94.62 86 GLY A C 1
ATOM 664 O O . GLY A 1 86 ? -14.119 -0.283 17.918 1.00 94.62 86 GLY A O 1
ATOM 665 N N . VAL A 1 87 ? -12.959 1.107 16.588 1.00 96.69 87 VAL A N 1
ATOM 666 C CA . VAL A 1 87 ? -12.187 0.044 15.917 1.00 96.69 87 VAL A CA 1
ATOM 667 C C . VAL A 1 87 ? -10.772 -0.083 16.490 1.00 96.69 87 VAL A C 1
ATOM 669 O O . VAL A 1 87 ? -10.213 0.852 17.064 1.00 96.69 87 VAL A O 1
ATOM 672 N N . LEU A 1 88 ? -10.154 -1.255 16.330 1.00 96.81 88 LEU A N 1
ATOM 673 C CA . LEU A 1 88 ? -8.728 -1.416 16.603 1.00 96.81 88 LEU A CA 1
ATOM 674 C C . LEU A 1 88 ? -7.946 -0.925 15.385 1.00 96.81 88 LEU A C 1
ATOM 676 O O . LEU A 1 88 ? -8.143 -1.425 14.283 1.00 96.81 88 LEU A O 1
ATOM 680 N N . ALA A 1 89 ? -7.037 0.019 15.596 1.00 95.88 89 ALA A N 1
ATOM 681 C CA . ALA A 1 89 ? -6.160 0.545 14.555 1.00 95.88 89 ALA A CA 1
ATOM 682 C C . ALA A 1 89 ? -4.691 0.452 14.983 1.00 95.88 89 ALA A C 1
ATOM 684 O O . ALA A 1 89 ? -4.371 0.671 16.162 1.00 95.88 89 ALA A O 1
ATOM 685 N N . TYR A 1 90 ? -3.813 0.139 14.034 1.00 93.38 90 TYR A N 1
ATOM 686 C CA . TYR A 1 90 ? -2.367 0.025 14.217 1.00 93.38 90 TYR A CA 1
ATOM 687 C C . TYR A 1 90 ? -1.653 0.731 13.076 1.00 93.38 90 TYR A C 1
ATOM 689 O O . TYR A 1 90 ? -1.996 0.519 11.917 1.00 93.38 90 TYR A O 1
ATOM 697 N N . ASP A 1 91 ? -0.637 1.523 13.399 1.00 92.75 91 ASP A N 1
ATOM 698 C CA . ASP A 1 91 ? 0.269 2.028 12.379 1.00 92.75 91 ASP A CA 1
ATOM 699 C C . ASP A 1 91 ? 1.059 0.845 11.804 1.00 92.75 91 ASP A C 1
ATOM 701 O O . ASP A 1 91 ? 1.765 0.130 12.518 1.00 92.75 91 ASP A O 1
ATOM 705 N N . ALA A 1 92 ? 0.849 0.610 10.517 1.00 92.44 92 ALA A N 1
ATOM 706 C CA . ALA A 1 92 ? 1.422 -0.468 9.734 1.00 92.44 92 ALA A CA 1
ATOM 707 C C . ALA A 1 92 ? 2.399 0.068 8.676 1.00 92.44 92 ALA A C 1
ATOM 709 O O . ALA A 1 92 ? 2.794 -0.677 7.775 1.00 92.44 92 ALA A O 1
ATOM 710 N N . THR A 1 93 ? 2.815 1.333 8.786 1.00 91.81 93 THR A N 1
ATOM 711 C CA . THR A 1 93 ? 3.730 1.995 7.848 1.00 91.81 93 THR A CA 1
ATOM 712 C C . THR A 1 93 ? 5.028 1.209 7.699 1.00 91.81 93 THR A C 1
ATOM 714 O O . THR A 1 93 ? 5.469 0.968 6.579 1.00 91.81 93 THR A O 1
ATOM 717 N N . GLY A 1 94 ? 5.589 0.714 8.807 1.00 88.81 94 GLY A N 1
ATOM 718 C CA . GLY A 1 94 ? 6.770 -0.145 8.796 1.00 88.81 94 GLY A CA 1
ATOM 719 C C . GLY A 1 94 ? 6.497 -1.610 8.452 1.00 88.81 94 GLY A C 1
ATOM 720 O O . GLY A 1 94 ? 7.445 -2.359 8.301 1.00 88.81 94 GLY A O 1
ATOM 721 N N . THR A 1 95 ? 5.243 -2.057 8.339 1.00 89.50 95 THR A N 1
ATOM 722 C CA . THR A 1 95 ? 4.911 -3.473 8.067 1.00 89.50 95 THR A CA 1
ATOM 723 C C . THR A 1 95 ? 4.833 -3.776 6.573 1.00 89.50 95 THR A C 1
ATOM 725 O O . THR A 1 95 ? 5.209 -4.867 6.147 1.00 89.50 95 THR A O 1
ATOM 728 N N . LEU A 1 96 ? 4.359 -2.816 5.777 1.00 93.12 96 LEU A N 1
ATOM 729 C CA . LEU A 1 96 ? 4.232 -2.956 4.330 1.00 93.12 96 LEU A CA 1
ATOM 730 C C . LEU A 1 96 ? 5.159 -1.976 3.611 1.00 93.12 96 LEU A C 1
ATOM 732 O O . LEU A 1 96 ? 5.143 -0.776 3.887 1.00 93.12 96 LEU A O 1
ATOM 736 N N . ALA A 1 97 ? 5.916 -2.478 2.642 1.00 94.50 97 ALA A N 1
ATOM 737 C CA . ALA A 1 97 ? 6.673 -1.651 1.717 1.00 94.50 97 ALA A CA 1
ATOM 738 C C . ALA A 1 97 ? 5.836 -1.346 0.477 1.00 94.50 97 ALA A C 1
ATOM 740 O O . ALA A 1 97 ? 5.309 -2.264 -0.149 1.00 94.50 97 ALA A O 1
ATOM 741 N N . GLY A 1 98 ? 5.710 -0.058 0.159 1.00 96.19 98 GLY A N 1
ATOM 742 C CA . GLY A 1 98 ? 5.040 0.422 -1.042 1.00 96.19 98 GLY A CA 1
ATOM 743 C C . GLY A 1 98 ? 6.018 0.590 -2.197 1.00 96.19 98 GLY A C 1
ATOM 744 O O . GLY A 1 98 ? 7.129 1.079 -2.002 1.00 96.19 98 GLY A O 1
ATOM 745 N N . ILE A 1 99 ? 5.585 0.221 -3.395 1.00 97.06 99 ILE A N 1
ATOM 746 C CA . ILE A 1 99 ? 6.283 0.455 -4.656 1.00 97.06 99 ILE A CA 1
ATOM 747 C C . ILE A 1 99 ? 5.266 1.050 -5.629 1.00 97.06 99 ILE A C 1
ATOM 749 O O . ILE A 1 99 ? 4.203 0.464 -5.828 1.00 97.06 99 ILE A O 1
ATOM 753 N N . ALA A 1 100 ? 5.579 2.190 -6.239 1.00 97.19 100 ALA A N 1
ATOM 754 C CA . ALA A 1 100 ? 4.827 2.676 -7.392 1.00 97.19 100 ALA A CA 1
ATOM 755 C C . ALA A 1 100 ? 5.405 2.041 -8.658 1.00 97.19 100 ALA A C 1
ATOM 757 O O . ALA A 1 100 ? 6.623 2.036 -8.825 1.00 97.19 100 ALA A O 1
ATOM 758 N N . ILE A 1 101 ? 4.552 1.523 -9.535 1.00 96.75 101 ILE A N 1
ATOM 759 C CA . ILE A 1 101 ? 4.936 0.865 -10.785 1.00 96.75 101 ILE A CA 1
ATOM 760 C C . ILE A 1 101 ? 4.158 1.512 -11.929 1.00 96.75 101 ILE A C 1
ATOM 762 O O . ILE A 1 101 ? 2.935 1.623 -11.859 1.00 96.75 101 ILE A O 1
ATOM 766 N N . GLU A 1 102 ? 4.869 1.920 -12.975 1.00 95.62 102 GLU A N 1
ATOM 767 C CA . GLU A 1 102 ? 4.290 2.485 -14.192 1.00 95.62 102 GLU A CA 1
ATOM 768 C C . GLU A 1 102 ? 4.107 1.408 -15.275 1.00 95.62 102 GLU A C 1
ATOM 770 O O . GLU A 1 102 ? 5.011 0.611 -15.547 1.00 95.62 102 GLU A O 1
ATOM 775 N N . GLY A 1 103 ? 2.954 1.432 -15.938 1.00 94.19 103 GLY A N 1
ATOM 776 C CA . GLY A 1 103 ? 2.646 0.649 -17.128 1.00 94.19 103 GLY A CA 1
ATOM 777 C C . GLY A 1 103 ? 1.731 -0.544 -16.858 1.00 94.19 103 GLY A C 1
ATOM 778 O O . GLY A 1 103 ? 2.068 -1.485 -16.131 1.00 94.19 103 GLY A O 1
ATOM 779 N N . GLU A 1 104 ? 0.590 -0.570 -17.544 1.00 94.62 104 GLU A N 1
ATOM 780 C CA . GLU A 1 104 ? -0.404 -1.637 -17.385 1.00 94.62 104 GLU A CA 1
ATOM 781 C C . GLU A 1 104 ? 0.133 -2.999 -17.859 1.00 94.62 104 GLU A C 1
ATOM 783 O O . GLU A 1 104 ? -0.102 -4.034 -17.232 1.00 94.62 104 GLU A O 1
ATOM 788 N N . GLN A 1 105 ? 0.923 -3.015 -18.939 1.00 9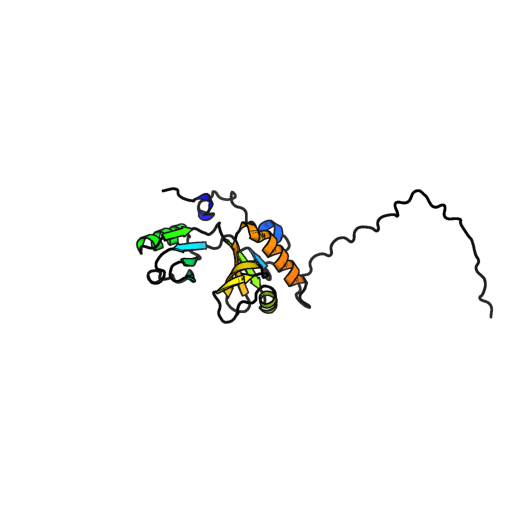3.88 105 GLN A N 1
ATOM 789 C CA . GLN A 1 105 ? 1.505 -4.248 -19.478 1.00 93.88 105 GLN A CA 1
ATOM 790 C C . GLN A 1 105 ? 2.458 -4.929 -18.485 1.00 93.88 105 GLN A C 1
ATOM 792 O O . GLN A 1 105 ? 2.508 -6.161 -18.426 1.00 93.88 105 GLN A O 1
ATOM 797 N N . LEU A 1 106 ? 3.208 -4.141 -17.709 1.00 94.62 106 LEU A N 1
ATOM 798 C CA . LEU A 1 106 ? 4.065 -4.662 -16.651 1.00 94.62 106 LEU A CA 1
ATOM 799 C C . LEU A 1 106 ? 3.208 -5.256 -15.535 1.00 94.62 106 LEU A C 1
ATOM 801 O O . LEU A 1 106 ? 3.417 -6.408 -15.162 1.00 94.62 106 LEU A O 1
ATOM 805 N N . MET A 1 107 ? 2.184 -4.537 -15.076 1.00 95.38 107 MET A N 1
ATOM 806 C CA . MET A 1 107 ? 1.280 -5.048 -14.044 1.00 95.38 107 MET A CA 1
ATOM 807 C C . MET A 1 107 ? 0.589 -6.352 -14.443 1.00 95.38 107 MET A C 1
ATOM 809 O O . MET A 1 107 ? 0.584 -7.290 -13.650 1.00 95.38 107 MET A O 1
ATOM 813 N N . ARG A 1 108 ? 0.124 -6.486 -15.691 1.00 94.06 108 ARG A N 1
ATOM 814 C CA . ARG A 1 108 ? -0.472 -7.737 -16.205 1.00 94.06 108 ARG A CA 1
ATOM 815 C C . ARG A 1 108 ? 0.501 -8.922 -16.250 1.00 94.06 108 ARG A C 1
ATOM 817 O O . ARG A 1 108 ? 0.063 -10.061 -16.355 1.00 94.06 108 ARG A O 1
ATOM 824 N N . ARG A 1 109 ? 1.818 -8.688 -16.199 1.00 93.19 109 ARG A N 1
ATOM 825 C CA . ARG A 1 109 ? 2.819 -9.758 -16.017 1.00 93.19 109 ARG A CA 1
ATOM 826 C C . ARG A 1 109 ? 3.054 -10.095 -14.551 1.00 93.19 109 ARG A C 1
ATOM 828 O O . ARG A 1 109 ? 3.440 -11.218 -14.240 1.00 93.19 109 ARG A O 1
ATOM 835 N N . LEU A 1 110 ? 2.891 -9.113 -13.670 1.00 94.94 110 LEU A N 1
ATOM 836 C CA . LEU A 1 110 ? 3.169 -9.246 -12.246 1.00 94.94 110 LEU A CA 1
ATOM 837 C C . LEU A 1 110 ? 1.994 -9.851 -11.480 1.00 94.94 110 LEU A C 1
ATOM 839 O O . LEU A 1 110 ? 2.217 -10.459 -10.438 1.00 94.94 110 LEU A O 1
ATOM 843 N N . THR A 1 111 ? 0.758 -9.689 -11.945 1.00 94.75 111 THR A N 1
ATOM 844 C CA . THR A 1 111 ? -0.427 -10.153 -11.221 1.00 94.75 111 THR A CA 1
ATOM 845 C C . THR A 1 111 ? -1.531 -10.636 -12.154 1.00 94.75 111 THR A C 1
ATOM 847 O O . THR A 1 111 ? -1.684 -10.135 -13.265 1.00 94.75 111 THR A O 1
ATOM 850 N N . ASP A 1 112 ? -2.315 -11.589 -11.649 1.00 92.31 112 ASP A N 1
ATOM 851 C CA . ASP A 1 112 ? -3.560 -12.065 -12.261 1.00 92.31 112 ASP A CA 1
ATOM 852 C C . ASP A 1 112 ? -4.793 -11.291 -11.747 1.00 92.31 112 ASP A C 1
ATOM 854 O O . ASP A 1 112 ? -5.927 -11.673 -12.030 1.00 92.31 112 ASP A O 1
ATOM 858 N N . LEU A 1 113 ? -4.594 -10.240 -10.940 1.00 93.12 113 LEU A N 1
ATOM 859 C CA . LEU A 1 113 ? -5.672 -9.360 -10.489 1.00 93.12 113 LEU A CA 1
ATOM 860 C C . LEU A 1 113 ? -6.314 -8.628 -11.672 1.00 93.12 113 LEU A C 1
ATOM 862 O O . LEU A 1 113 ? -5.629 -8.218 -12.613 1.00 93.12 113 LEU A O 1
ATOM 866 N N . ASP A 1 114 ? -7.624 -8.409 -11.582 1.00 93.81 114 ASP A N 1
ATOM 867 C CA . ASP A 1 114 ? -8.316 -7.526 -12.511 1.00 93.81 114 ASP A CA 1
ATOM 868 C C . ASP A 1 114 ? -7.936 -6.067 -12.212 1.00 93.81 114 ASP A C 1
ATOM 870 O O . ASP A 1 114 ? -8.259 -5.523 -11.154 1.00 93.81 114 ASP A O 1
ATOM 874 N N . LEU A 1 115 ? -7.199 -5.446 -13.137 1.00 94.62 115 LEU A N 1
ATOM 875 C CA . LEU A 1 115 ? -6.690 -4.080 -12.993 1.00 94.62 115 LEU A CA 1
ATOM 876 C C . LEU A 1 115 ? -7.790 -3.014 -13.126 1.00 94.62 115 LEU A C 1
ATOM 878 O O . LEU A 1 115 ? -7.558 -1.856 -12.763 1.00 94.62 115 LEU A O 1
ATOM 882 N N . ASP A 1 116 ? -8.967 -3.395 -13.628 1.00 93.00 116 ASP A N 1
ATOM 883 C CA . ASP A 1 116 ? -10.131 -2.516 -13.756 1.00 93.00 116 ASP A CA 1
ATOM 884 C C . ASP A 1 116 ? -11.031 -2.557 -12.504 1.00 93.00 116 ASP A C 1
ATOM 886 O O . ASP A 1 116 ? -11.863 -1.670 -12.315 1.00 93.00 116 ASP A O 1
ATOM 890 N N . GLU A 1 117 ? -10.818 -3.529 -11.605 1.00 92.25 117 GLU A N 1
ATOM 891 C CA . GLU A 1 117 ? -11.545 -3.686 -10.333 1.00 92.25 117 GLU A CA 1
ATOM 892 C C . GLU A 1 117 ? -10.700 -3.317 -9.093 1.00 92.25 117 GLU A C 1
ATOM 894 O O . GLU A 1 117 ? -11.014 -3.707 -7.966 1.00 92.25 117 GLU A O 1
ATOM 899 N N . LEU A 1 118 ? -9.614 -2.558 -9.272 1.00 93.12 118 LEU A N 1
ATOM 900 C CA . LEU A 1 118 ? -8.787 -2.069 -8.162 1.00 93.12 118 LEU A CA 1
ATOM 901 C C . LEU A 1 118 ? -9.524 -0.988 -7.337 1.00 93.12 118 LEU A C 1
ATOM 903 O O . LEU A 1 118 ? -10.285 -0.203 -7.906 1.00 93.12 118 LEU A O 1
ATOM 907 N N . PRO A 1 119 ? -9.289 -0.895 -6.010 1.00 94.12 119 PRO A N 1
ATOM 908 C CA . PRO A 1 119 ? -8.235 -1.562 -5.240 1.00 94.12 119 PRO A CA 1
ATOM 909 C C . PRO A 1 119 ? -8.556 -3.010 -4.849 1.00 94.12 119 PRO A C 1
ATOM 911 O O . PRO A 1 119 ? -9.674 -3.339 -4.457 1.00 94.12 119 PRO A O 1
ATOM 914 N N . ALA A 1 120 ? -7.535 -3.869 -4.860 1.00 92.44 120 ALA A N 1
ATOM 915 C CA . ALA A 1 120 ? -7.676 -5.283 -4.522 1.00 92.44 120 ALA A CA 1
ATOM 916 C C . ALA A 1 120 ? -6.471 -5.820 -3.743 1.00 92.44 120 ALA A C 1
ATOM 918 O O . ALA A 1 120 ? -5.368 -5.275 -3.791 1.00 92.44 120 ALA A O 1
ATOM 919 N N . ALA A 1 121 ? -6.675 -6.931 -3.037 1.00 92.44 121 ALA A N 1
ATOM 920 C CA . ALA A 1 121 ? -5.593 -7.702 -2.444 1.00 92.44 121 ALA A CA 1
ATOM 921 C C . ALA A 1 121 ? -5.552 -9.098 -3.053 1.00 92.44 121 ALA A C 1
ATOM 923 O O . ALA A 1 121 ? -6.577 -9.774 -3.149 1.00 92.44 121 ALA A O 1
ATOM 924 N N . GLY A 1 122 ? -4.364 -9.549 -3.429 1.00 90.75 122 GLY A N 1
ATOM 925 C CA . GLY A 1 122 ? -4.214 -10.835 -4.087 1.00 90.75 122 GLY A CA 1
ATOM 926 C C . GLY A 1 122 ? -2.779 -11.142 -4.486 1.00 90.75 122 GLY A C 1
ATOM 927 O O . GLY A 1 122 ? -1.847 -10.503 -3.996 1.00 90.75 122 GLY A O 1
ATOM 928 N N . PRO A 1 123 ? -2.585 -12.171 -5.320 1.00 90.25 123 PRO A N 1
ATOM 929 C CA . PRO A 1 123 ? -1.260 -12.638 -5.681 1.00 90.25 123 PRO A CA 1
ATOM 930 C C . PRO A 1 123 ? -0.544 -11.652 -6.612 1.00 90.25 123 PRO A C 1
ATOM 932 O O . PRO A 1 123 ? -1.043 -11.279 -7.670 1.00 90.25 123 PRO A O 1
ATOM 935 N N . LEU A 1 124 ? 0.678 -11.305 -6.235 1.00 91.44 124 LEU A N 1
ATOM 936 C CA . LEU A 1 124 ? 1.710 -10.661 -7.035 1.00 91.44 124 LEU A CA 1
ATOM 937 C C . LEU A 1 124 ? 2.866 -11.658 -7.195 1.00 91.44 124 LEU A C 1
ATOM 939 O O . LEU A 1 124 ? 3.189 -12.406 -6.265 1.00 91.44 124 LEU A O 1
ATOM 943 N N . LEU A 1 125 ? 3.481 -11.707 -8.375 1.00 86.88 125 LEU A N 1
ATOM 944 C CA . LEU A 1 125 ? 4.535 -12.662 -8.735 1.00 86.88 125 LEU A CA 1
ATOM 945 C C . LEU A 1 125 ? 4.139 -14.111 -8.374 1.00 86.88 125 LEU A C 1
ATOM 947 O O . LEU A 1 125 ? 4.938 -14.895 -7.860 1.00 86.88 125 LEU A O 1
ATOM 951 N N . SER A 1 126 ? 2.852 -14.430 -8.563 1.00 75.88 126 SER A N 1
ATOM 952 C CA . SER A 1 126 ? 2.176 -15.706 -8.270 1.00 75.88 126 SER A CA 1
ATOM 953 C C . SER A 1 126 ? 2.210 -16.213 -6.816 1.00 75.88 126 SER A C 1
ATOM 955 O O . SER A 1 126 ? 1.528 -17.191 -6.512 1.00 75.88 126 SER A O 1
ATOM 957 N N . ARG A 1 127 ? 2.998 -15.623 -5.907 1.00 83.44 127 ARG A N 1
ATOM 958 C CA . ARG A 1 127 ? 3.234 -16.176 -4.555 1.00 83.44 127 ARG A CA 1
ATOM 959 C C . ARG A 1 127 ? 3.248 -15.152 -3.429 1.00 83.44 127 ARG A C 1
ATOM 961 O O . ARG A 1 127 ? 3.156 -15.551 -2.270 1.00 83.44 127 ARG A O 1
ATOM 968 N N . VAL A 1 128 ? 3.370 -13.867 -3.741 1.00 91.88 128 VAL A N 1
ATOM 969 C CA . VAL A 1 128 ? 3.413 -12.805 -2.736 1.00 91.88 128 VAL A CA 1
ATOM 970 C C . VAL A 1 128 ? 2.043 -12.160 -2.669 1.00 91.88 128 VAL A C 1
ATOM 972 O O . VAL A 1 128 ? 1.568 -11.621 -3.658 1.00 91.88 128 VAL A O 1
ATOM 975 N N . THR A 1 129 ? 1.387 -12.199 -1.514 1.00 92.62 129 THR A N 1
ATOM 976 C CA . THR A 1 129 ? 0.154 -11.429 -1.338 1.00 92.62 129 THR A CA 1
ATOM 977 C C . THR A 1 129 ? 0.498 -9.946 -1.286 1.00 92.62 129 THR A C 1
ATOM 979 O O . THR A 1 129 ? 1.248 -9.518 -0.407 1.00 92.62 129 THR A O 1
ATOM 982 N N . ALA A 1 130 ? -0.071 -9.174 -2.204 1.00 95.75 130 ALA A N 1
ATOM 983 C CA . ALA A 1 130 ? 0.070 -7.731 -2.270 1.00 95.75 130 ALA A CA 1
ATOM 984 C C . ALA A 1 130 ? -1.293 -7.046 -2.162 1.00 95.75 130 ALA A C 1
ATOM 986 O O . ALA A 1 130 ? -2.328 -7.633 -2.484 1.00 95.75 130 ALA A O 1
ATOM 987 N N . ILE A 1 131 ? -1.273 -5.793 -1.723 1.00 96.62 131 ILE A N 1
ATOM 988 C CA . ILE A 1 131 ? -2.388 -4.861 -1.861 1.00 96.62 131 ILE A CA 1
ATOM 989 C C . ILE A 1 131 ? -2.051 -3.942 -3.033 1.00 96.62 131 ILE A C 1
ATOM 991 O O . ILE A 1 131 ? -0.972 -3.352 -3.047 1.00 96.62 131 ILE A O 1
ATOM 995 N N . VAL A 1 132 ? -2.941 -3.857 -4.016 1.00 96.75 132 VAL A N 1
ATOM 996 C CA . VAL A 1 132 ? -2.732 -3.119 -5.263 1.00 96.75 132 VAL A CA 1
ATOM 997 C C . VAL A 1 132 ? -3.807 -2.051 -5.399 1.00 96.75 132 VAL A C 1
ATOM 999 O O . VAL A 1 132 ? -4.999 -2.340 -5.289 1.00 96.75 132 VAL A O 1
ATOM 1002 N N . LEU A 1 133 ? -3.367 -0.817 -5.617 1.00 96.06 133 LEU A N 1
ATOM 1003 C CA . LEU A 1 133 ? -4.193 0.358 -5.868 1.00 96.06 133 LEU A CA 1
ATOM 1004 C C . LEU A 1 133 ? -3.805 0.923 -7.237 1.00 96.06 133 LEU A C 1
ATOM 1006 O O . LEU A 1 133 ? -2.661 0.765 -7.677 1.00 96.06 133 LEU A O 1
ATOM 1010 N N . ARG A 1 134 ? -4.748 1.591 -7.900 1.00 94.81 134 ARG A N 1
ATOM 1011 C CA . ARG A 1 134 ? -4.518 2.283 -9.171 1.00 94.81 134 ARG A CA 1
ATOM 1012 C C . ARG A 1 134 ? -4.591 3.786 -8.936 1.00 94.81 134 ARG A C 1
ATOM 1014 O O . ARG A 1 134 ? -5.577 4.265 -8.385 1.00 94.81 134 ARG A O 1
ATOM 1021 N N . ASP A 1 135 ? -3.559 4.501 -9.362 1.00 91.19 135 ASP A N 1
ATOM 1022 C CA . ASP A 1 135 ? -3.560 5.962 -9.417 1.00 91.19 135 ASP A CA 1
ATOM 1023 C C . ASP A 1 135 ? -4.096 6.434 -10.780 1.00 91.19 135 ASP A C 1
ATOM 1025 O O . ASP A 1 135 ? -4.531 5.637 -11.614 1.00 91.19 135 ASP A O 1
ATOM 1029 N N . GLU A 1 136 ? -4.085 7.742 -11.038 1.00 84.31 136 GLU A N 1
ATOM 1030 C CA . GLU A 1 136 ? -4.473 8.264 -12.349 1.00 84.31 136 GLU A CA 1
ATOM 1031 C C . GLU A 1 136 ? -3.581 7.685 -13.468 1.00 84.31 136 GLU A C 1
ATOM 1033 O O . GLU A 1 136 ? -2.353 7.757 -13.416 1.00 84.31 136 GLU A O 1
ATOM 1038 N N . GLY A 1 137 ? -4.210 7.126 -14.509 1.00 88.12 137 GLY A N 1
ATOM 1039 C CA . GLY A 1 137 ? -3.522 6.570 -15.678 1.00 88.12 137 GLY A CA 1
ATOM 1040 C C . GLY A 1 137 ? -3.081 5.110 -15.517 1.00 88.12 137 GLY A C 1
ATOM 1041 O O . GLY A 1 137 ? -3.883 4.230 -15.181 1.00 88.12 137 GLY A O 1
ATOM 1042 N N . GLU A 1 138 ? -1.815 4.841 -15.843 1.00 92.62 138 GLU A N 1
ATOM 1043 C CA . GLU A 1 138 ? -1.195 3.507 -15.802 1.00 92.62 138 GLU A CA 1
ATOM 1044 C C . GLU A 1 138 ? -0.206 3.357 -14.637 1.00 92.62 138 GLU A C 1
ATOM 1046 O O . GLU A 1 138 ? 0.729 2.558 -14.702 1.00 92.62 138 GLU A O 1
ATOM 1051 N N . ARG A 1 139 ? -0.416 4.110 -13.555 1.00 95.44 139 ARG A N 1
ATOM 1052 C CA . ARG A 1 139 ? 0.401 4.033 -12.345 1.00 95.44 139 ARG A CA 1
ATOM 1053 C C . ARG A 1 139 ? -0.304 3.218 -11.269 1.00 95.44 139 ARG A C 1
ATOM 1055 O O . ARG A 1 139 ? -1.485 3.417 -10.992 1.00 95.44 139 ARG A O 1
ATOM 1062 N N . PHE A 1 140 ? 0.432 2.311 -10.639 1.00 97.12 140 PHE A N 1
ATOM 1063 C CA . PHE A 1 140 ? -0.099 1.391 -9.639 1.00 97.12 140 PHE A CA 1
ATOM 1064 C C . PHE A 1 140 ? 0.736 1.444 -8.367 1.00 97.12 140 PHE A C 1
ATOM 1066 O O . PHE A 1 140 ? 1.962 1.359 -8.426 1.00 97.12 140 PHE A O 1
ATOM 1073 N N . ARG A 1 141 ? 0.080 1.531 -7.208 1.00 97.31 141 ARG A N 1
ATOM 1074 C CA . ARG A 1 141 ? 0.733 1.402 -5.900 1.00 97.31 141 ARG A CA 1
ATOM 1075 C C . ARG A 1 141 ? 0.580 -0.028 -5.414 1.00 97.31 141 ARG A C 1
ATOM 1077 O O . ARG A 1 141 ? -0.530 -0.533 -5.264 1.00 97.31 141 ARG A O 1
ATOM 1084 N N . VAL A 1 142 ? 1.706 -0.683 -5.176 1.00 97.38 142 VAL A N 1
ATOM 1085 C CA . VAL A 1 142 ? 1.780 -2.080 -4.755 1.00 97.38 142 VAL A CA 1
ATOM 1086 C C . VAL A 1 142 ? 2.415 -2.146 -3.378 1.00 97.38 142 VAL A C 1
ATOM 1088 O O . VAL A 1 142 ? 3.546 -1.709 -3.186 1.00 97.38 142 VAL A O 1
ATOM 1091 N N . TYR A 1 143 ? 1.699 -2.726 -2.422 1.00 97.38 143 TYR A N 1
ATOM 1092 C CA . TYR A 1 143 ? 2.147 -2.863 -1.044 1.00 97.38 143 TYR A CA 1
ATOM 1093 C C . TYR A 1 143 ? 2.327 -4.335 -0.682 1.00 97.38 143 TYR A C 1
ATOM 1095 O O . TYR A 1 143 ? 1.382 -5.123 -0.745 1.00 97.38 143 TYR A O 1
ATOM 1103 N N . VAL A 1 144 ? 3.543 -4.699 -0.276 1.00 96.50 144 VAL A N 1
ATOM 1104 C CA . VAL A 1 144 ? 3.943 -6.069 0.091 1.00 96.50 144 VAL A CA 1
ATOM 1105 C C . VAL A 1 144 ? 4.541 -6.103 1.499 1.00 96.50 144 VAL A C 1
ATOM 1107 O O . VAL A 1 144 ? 4.992 -5.061 1.980 1.00 96.50 144 VAL A O 1
ATOM 1110 N N . PRO A 1 145 ? 4.581 -7.263 2.181 1.00 94.50 145 PRO A N 1
ATOM 1111 C CA . PRO A 1 145 ? 5.300 -7.390 3.448 1.00 94.50 145 PRO A CA 1
ATOM 1112 C C . PRO A 1 145 ? 6.751 -6.904 3.325 1.00 94.50 145 PRO A C 1
ATOM 1114 O O . PRO A 1 145 ? 7.444 -7.255 2.365 1.00 94.50 145 PRO A O 1
ATOM 1117 N N . GLN A 1 146 ? 7.204 -6.071 4.268 1.00 93.06 146 GLN A N 1
ATOM 1118 C CA . GLN A 1 146 ? 8.510 -5.400 4.187 1.00 93.06 146 GLN A CA 1
ATOM 1119 C C . GLN A 1 146 ? 9.689 -6.372 4.017 1.00 93.06 146 GLN A C 1
ATOM 1121 O O . GLN A 1 146 ? 10.674 -6.048 3.357 1.00 93.06 146 GLN A O 1
ATOM 1126 N N . GLU A 1 147 ? 9.578 -7.575 4.576 1.00 93.69 147 GLU A N 1
ATOM 1127 C CA . GLU A 1 147 ? 10.596 -8.617 4.536 1.00 93.69 147 GLU A CA 1
ATOM 1128 C C . GLU A 1 147 ? 10.769 -9.229 3.140 1.00 93.69 147 GLU A C 1
ATOM 1130 O O . GLU A 1 147 ? 11.820 -9.793 2.854 1.00 93.69 147 GLU A O 1
ATOM 1135 N N . LEU A 1 148 ? 9.769 -9.079 2.266 1.00 94.75 148 LEU A N 1
ATOM 1136 C CA . LEU A 1 148 ? 9.793 -9.544 0.875 1.00 94.75 148 LEU A CA 1
ATOM 1137 C C . LEU A 1 148 ? 10.067 -8.409 -0.119 1.00 94.75 148 LEU A C 1
ATOM 1139 O O . LEU A 1 148 ? 10.249 -8.656 -1.309 1.00 94.75 148 LEU A O 1
ATOM 1143 N N . ALA A 1 149 ? 10.086 -7.162 0.353 1.00 94.56 149 ALA A N 1
ATOM 1144 C CA . ALA A 1 149 ? 10.100 -5.976 -0.493 1.00 94.56 149 ALA A CA 1
ATOM 1145 C C . ALA A 1 149 ? 11.308 -5.922 -1.437 1.00 94.56 149 ALA A C 1
ATOM 1147 O O . ALA A 1 149 ? 11.163 -5.563 -2.602 1.00 94.56 149 ALA A O 1
ATOM 1148 N N . HIS A 1 150 ? 12.490 -6.310 -0.947 1.00 95.50 150 HIS A N 1
ATOM 1149 C CA . HIS A 1 150 ? 13.711 -6.330 -1.750 1.00 95.50 150 HIS A CA 1
ATOM 1150 C C . HIS A 1 150 ? 13.595 -7.289 -2.941 1.00 95.50 150 HIS A C 1
ATOM 1152 O O . HIS A 1 150 ? 13.821 -6.883 -4.079 1.00 95.50 150 HIS A O 1
ATOM 1158 N N . ASP A 1 151 ? 13.202 -8.536 -2.683 1.00 94.62 151 ASP A N 1
ATOM 1159 C CA . ASP A 1 151 ? 13.105 -9.573 -3.713 1.00 94.62 151 ASP A CA 1
ATOM 1160 C C . ASP A 1 151 ? 11.991 -9.259 -4.718 1.00 94.62 151 ASP A C 1
ATOM 1162 O O . ASP A 1 151 ? 12.165 -9.447 -5.922 1.00 94.62 151 ASP A O 1
ATOM 1166 N N . VAL A 1 152 ? 10.867 -8.713 -4.240 1.00 95.81 152 VAL A N 1
ATOM 1167 C CA . VAL A 1 152 ? 9.782 -8.231 -5.106 1.00 95.81 152 VAL A CA 1
ATOM 1168 C C . VAL A 1 152 ? 10.277 -7.114 -6.019 1.00 95.81 152 VAL A C 1
ATOM 1170 O O . VAL A 1 152 ? 10.031 -7.171 -7.219 1.00 95.81 152 VAL A O 1
ATOM 1173 N N . ALA A 1 153 ? 10.998 -6.123 -5.492 1.00 96.38 153 ALA A N 1
ATOM 1174 C CA . ALA A 1 153 ? 11.516 -5.020 -6.297 1.00 96.38 153 ALA A CA 1
ATOM 1175 C C . ALA A 1 153 ? 12.492 -5.497 -7.380 1.00 96.38 153 ALA A C 1
ATOM 1177 O O . ALA A 1 153 ? 12.389 -5.058 -8.523 1.00 96.38 153 ALA A O 1
ATOM 1178 N N . VAL A 1 154 ? 13.392 -6.431 -7.053 1.00 95.38 154 VAL A N 1
ATOM 1179 C CA . VAL A 1 154 ? 14.292 -7.047 -8.043 1.00 95.38 154 VAL A CA 1
ATOM 1180 C C . VAL A 1 154 ? 13.488 -7.753 -9.138 1.00 95.38 154 VAL A C 1
ATOM 1182 O O . VAL A 1 154 ? 13.709 -7.500 -10.318 1.00 95.38 154 VAL A O 1
ATOM 1185 N N . ALA A 1 155 ? 12.493 -8.562 -8.769 1.00 94.81 155 ALA A N 1
ATOM 1186 C CA . ALA A 1 155 ? 11.654 -9.262 -9.740 1.00 94.81 155 ALA A CA 1
ATOM 1187 C C . ALA A 1 155 ? 10.814 -8.312 -10.619 1.00 94.81 155 ALA A C 1
ATOM 1189 O O . ALA A 1 155 ? 10.612 -8.587 -11.802 1.00 94.81 155 ALA A O 1
ATOM 1190 N N . VAL A 1 156 ? 10.343 -7.186 -10.071 1.00 95.38 156 VAL A N 1
ATOM 1191 C CA . VAL A 1 156 ? 9.657 -6.132 -10.838 1.00 95.38 156 VAL A CA 1
ATOM 1192 C C . VAL A 1 156 ? 10.598 -5.521 -11.874 1.00 95.38 156 VAL A C 1
ATOM 1194 O O . VAL A 1 156 ? 10.217 -5.388 -13.037 1.00 95.38 156 VAL A O 1
ATOM 1197 N N . LEU A 1 157 ? 11.828 -5.184 -11.477 1.00 94.62 157 LEU A N 1
ATOM 1198 C CA . LEU A 1 157 ? 12.833 -4.624 -12.382 1.00 94.62 157 LEU A CA 1
ATOM 1199 C C . LEU A 1 157 ? 13.215 -5.613 -13.493 1.00 94.62 157 LEU A C 1
ATOM 1201 O O . LEU A 1 157 ? 13.286 -5.221 -14.659 1.00 94.62 157 LEU A O 1
ATOM 1205 N N . ASP A 1 158 ? 13.374 -6.894 -13.163 1.00 92.81 158 ASP A N 1
ATOM 1206 C CA . ASP A 1 158 ? 13.638 -7.951 -14.144 1.00 92.81 158 ASP A CA 1
ATOM 1207 C C . ASP A 1 158 ? 12.472 -8.109 -15.134 1.00 92.81 158 ASP A C 1
ATOM 1209 O O . ASP A 1 158 ? 12.674 -8.191 -16.351 1.00 92.81 158 ASP A O 1
ATOM 1213 N N . ALA A 1 159 ? 11.230 -8.101 -14.639 1.00 92.56 159 ALA A N 1
ATOM 1214 C CA . ALA A 1 159 ? 10.037 -8.175 -15.479 1.00 92.56 159 ALA A CA 1
ATOM 1215 C C . ALA A 1 159 ? 9.907 -6.957 -16.409 1.00 92.56 159 ALA A C 1
ATOM 1217 O O . ALA A 1 159 ? 9.525 -7.115 -17.576 1.00 92.56 159 ALA A O 1
ATOM 1218 N N . ALA A 1 160 ? 10.259 -5.767 -15.909 1.00 91.50 160 ALA A N 1
ATOM 1219 C CA . ALA A 1 160 ? 10.279 -4.524 -16.670 1.00 91.50 160 ALA A CA 1
ATOM 1220 C C . ALA A 1 160 ? 11.344 -4.545 -17.774 1.00 91.50 160 ALA A C 1
ATOM 1222 O O . ALA A 1 160 ? 11.063 -4.120 -18.893 1.00 91.50 160 ALA A O 1
ATOM 1223 N N . ALA A 1 161 ? 12.536 -5.081 -17.496 1.00 88.81 161 ALA A N 1
ATOM 1224 C CA . ALA A 1 161 ? 13.605 -5.235 -18.484 1.00 88.81 161 ALA A CA 1
ATOM 1225 C C . ALA A 1 161 ? 13.272 -6.284 -19.562 1.00 88.81 161 ALA A C 1
ATOM 1227 O O . ALA A 1 161 ? 13.705 -6.170 -20.708 1.00 88.81 161 ALA A O 1
ATOM 1228 N N . GLY A 1 162 ? 12.477 -7.301 -19.215 1.00 83.94 162 GLY A N 1
ATOM 1229 C CA . GLY A 1 162 ? 12.013 -8.338 -20.140 1.00 83.94 162 GLY A CA 1
ATOM 1230 C C . GLY A 1 162 ? 10.858 -7.918 -21.061 1.00 83.94 162 GLY A C 1
ATOM 1231 O O . GLY A 1 162 ? 10.333 -8.755 -21.807 1.00 83.94 162 GLY A O 1
ATOM 1232 N N . LEU A 1 163 ? 10.374 -6.675 -20.991 1.00 80.50 163 LEU A N 1
ATOM 1233 C CA . LEU A 1 163 ? 9.355 -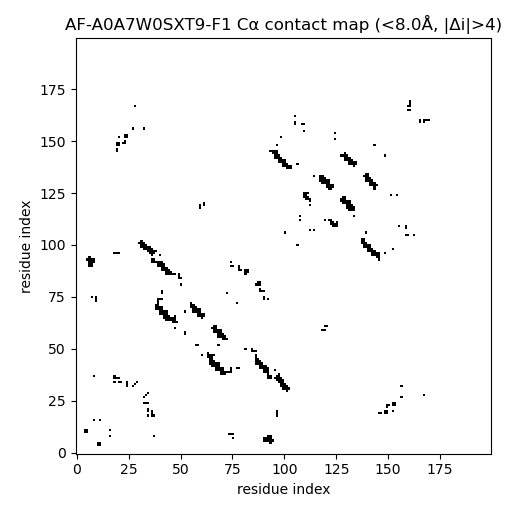6.154 -21.904 1.00 80.50 163 LEU A CA 1
ATOM 1234 C C . LEU A 1 163 ? 10.020 -5.640 -23.194 1.00 80.50 163 LEU A C 1
ATOM 1236 O O . LEU A 1 163 ? 10.925 -4.808 -23.132 1.00 80.50 163 LEU A O 1
ATOM 1240 N N . PRO A 1 164 ? 9.601 -6.108 -24.386 1.00 60.31 164 PRO A N 1
ATOM 1241 C CA . PRO A 1 164 ? 10.094 -5.536 -25.630 1.00 60.31 164 PRO A CA 1
ATOM 1242 C C . PRO A 1 164 ? 9.603 -4.082 -25.733 1.00 60.31 164 PRO A C 1
ATOM 1244 O O . PRO A 1 164 ? 8.409 -3.852 -25.895 1.00 60.31 164 PRO A O 1
ATOM 1247 N N . ASN A 1 165 ? 10.537 -3.126 -25.662 1.00 54.91 165 ASN A N 1
ATOM 1248 C CA . ASN A 1 165 ? 10.346 -1.665 -25.742 1.00 54.91 165 ASN A CA 1
ATOM 1249 C C . ASN A 1 165 ? 9.933 -0.911 -24.462 1.00 54.91 165 ASN A C 1
ATOM 1251 O O . ASN A 1 165 ? 9.185 0.059 -24.535 1.00 54.91 165 ASN A O 1
ATOM 1255 N N . THR A 1 166 ? 10.503 -1.240 -23.309 1.00 48.28 166 THR A N 1
ATOM 1256 C CA . THR A 1 166 ? 10.639 -0.284 -22.194 1.00 48.28 166 THR A CA 1
ATOM 1257 C C . THR A 1 166 ? 12.056 0.286 -22.226 1.00 48.28 166 THR A C 1
ATOM 1259 O O . THR A 1 166 ? 13.034 -0.455 -22.267 1.00 48.28 166 THR A O 1
ATOM 1262 N N . GLY A 1 167 ? 12.209 1.612 -22.239 1.00 47.09 167 GLY A N 1
ATOM 1263 C CA . GLY A 1 167 ? 13.504 2.315 -22.273 1.00 47.09 167 GLY A CA 1
ATOM 1264 C C . GLY A 1 167 ? 14.409 2.100 -21.047 1.00 47.09 167 GLY A C 1
ATOM 1265 O O . GLY A 1 167 ? 15.328 2.885 -20.824 1.00 47.09 167 GLY A O 1
ATOM 1266 N N . VAL A 1 168 ? 14.176 1.051 -20.257 1.00 50.28 168 VAL A N 1
ATOM 1267 C CA . VAL A 1 168 ? 14.948 0.686 -19.072 1.00 50.28 168 VAL A CA 1
ATOM 1268 C C . VAL A 1 168 ? 16.188 -0.079 -19.522 1.00 50.28 168 VAL A C 1
ATOM 1270 O O . VAL A 1 168 ? 16.187 -1.293 -19.720 1.00 50.28 168 VAL A O 1
ATOM 1273 N N . ARG A 1 169 ? 17.281 0.659 -19.718 1.00 44.12 169 ARG A N 1
ATOM 1274 C CA . ARG A 1 169 ? 18.590 0.078 -20.013 1.00 44.12 169 ARG A CA 1
ATOM 1275 C C . ARG A 1 169 ? 19.290 -0.266 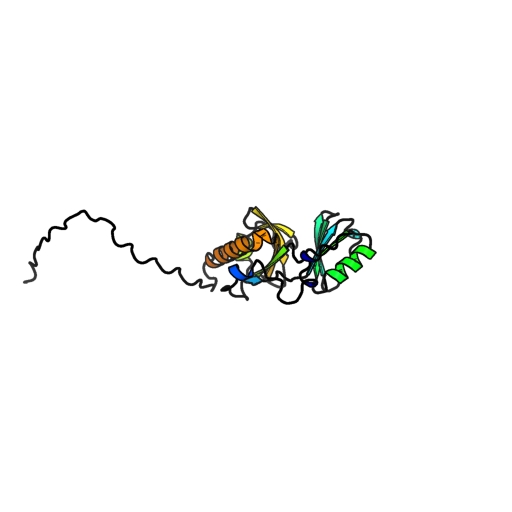-18.700 1.00 44.12 169 ARG A C 1
ATOM 1277 O O . ARG A 1 169 ? 20.051 0.546 -18.181 1.00 44.12 169 ARG A O 1
ATOM 1284 N N . LEU A 1 170 ? 19.079 -1.474 -18.182 1.00 52.91 170 LEU A N 1
ATOM 1285 C CA . LEU A 1 170 ? 20.009 -2.026 -17.196 1.00 52.91 170 LEU A CA 1
ATOM 1286 C C . LEU A 1 170 ? 21.384 -2.162 -17.864 1.00 52.91 170 LEU A C 1
ATOM 1288 O O . LEU A 1 170 ? 21.500 -2.589 -19.019 1.00 52.91 170 LEU A O 1
ATOM 1292 N N . LYS A 1 171 ? 22.437 -1.725 -17.168 1.00 42.38 171 LYS A N 1
ATOM 1293 C CA . LYS A 1 171 ? 23.813 -1.898 -17.640 1.00 42.38 171 LYS A CA 1
ATOM 1294 C C . LYS A 1 171 ? 24.031 -3.404 -17.837 1.00 42.38 171 LYS A C 1
ATOM 1296 O O . LYS A 1 171 ? 23.724 -4.152 -16.913 1.00 42.38 171 LYS A O 1
ATOM 1301 N N . PRO A 1 172 ? 24.520 -3.865 -19.002 1.00 45.06 172 PRO A N 1
ATOM 1302 C CA . PRO A 1 172 ? 24.816 -5.279 -19.164 1.00 45.06 172 PRO A CA 1
ATOM 1303 C C . PRO A 1 172 ? 25.822 -5.685 -18.090 1.00 45.06 172 PRO A C 1
ATOM 1305 O O . PRO A 1 172 ? 26.787 -4.947 -17.845 1.00 45.06 172 PRO A O 1
ATOM 1308 N N . ASP A 1 173 ? 25.595 -6.841 -17.468 1.00 50.81 173 ASP A N 1
ATOM 1309 C CA . ASP A 1 173 ? 26.597 -7.455 -16.609 1.00 50.81 173 ASP A CA 1
ATOM 1310 C C . ASP A 1 173 ? 27.932 -7.489 -17.362 1.00 50.81 173 ASP A C 1
ATOM 1312 O O . ASP A 1 173 ? 27.959 -7.804 -18.563 1.00 50.81 173 ASP A O 1
ATOM 1316 N N . PRO A 1 174 ? 29.055 -7.139 -16.712 1.00 56.09 174 PRO A N 1
ATOM 1317 C CA . PRO A 1 174 ? 30.350 -7.330 -17.329 1.00 56.09 174 PRO A CA 1
ATOM 1318 C C . PRO A 1 174 ? 30.477 -8.816 -17.652 1.00 56.09 174 PRO A C 1
ATOM 1320 O O . PRO A 1 174 ? 30.516 -9.649 -16.747 1.00 56.09 174 PRO A O 1
ATOM 1323 N N . ILE A 1 175 ? 30.521 -9.138 -18.950 1.00 60.12 175 ILE A N 1
ATOM 1324 C CA . ILE A 1 175 ? 30.818 -10.487 -19.424 1.00 60.12 175 ILE A CA 1
ATOM 1325 C C . ILE A 1 175 ? 32.098 -10.905 -18.693 1.00 60.12 175 ILE A C 1
ATOM 1327 O O . ILE A 1 175 ? 33.118 -10.221 -18.853 1.00 60.12 175 ILE A O 1
ATOM 1331 N N . PRO A 1 176 ? 32.067 -11.959 -17.858 1.00 57.97 176 PRO A N 1
ATOM 1332 C CA . PRO A 1 176 ? 33.269 -12.404 -17.185 1.00 57.97 176 PRO A CA 1
ATOM 1333 C C . PRO A 1 176 ? 34.306 -12.713 -18.268 1.00 57.97 176 PRO A C 1
ATOM 1335 O O . PRO A 1 176 ? 33.963 -13.354 -19.269 1.00 57.97 176 PRO A O 1
ATOM 1338 N N . PRO A 1 177 ? 35.552 -12.225 -18.124 1.00 61.53 177 PRO A N 1
ATOM 1339 C CA . PRO A 1 177 ? 36.582 -12.486 -19.113 1.00 61.53 177 PRO A CA 1
ATOM 1340 C C . PRO A 1 177 ? 36.674 -13.999 -19.334 1.00 61.53 177 PRO A C 1
ATOM 1342 O O . PRO A 1 177 ? 36.526 -14.756 -18.365 1.00 61.53 177 PRO A O 1
ATOM 1345 N N . PRO A 1 178 ? 36.875 -14.453 -20.585 1.00 56.16 178 PRO A N 1
ATOM 1346 C CA . PRO A 1 178 ? 36.937 -15.873 -20.890 1.00 56.16 178 PRO A CA 1
ATOM 1347 C C . PRO A 1 178 ? 37.934 -16.528 -19.939 1.00 56.16 178 PRO A C 1
ATOM 1349 O O . PRO A 1 178 ? 39.094 -16.113 -19.862 1.00 56.16 178 PRO A O 1
ATOM 1352 N N . GLN A 1 179 ? 37.459 -17.505 -19.164 1.00 62.62 179 GLN A N 1
ATOM 1353 C CA . GLN A 1 179 ? 38.324 -18.234 -18.251 1.00 62.62 179 GLN A CA 1
ATOM 1354 C C . GLN A 1 179 ? 39.424 -18.883 -19.085 1.00 62.62 179 GLN A C 1
ATOM 1356 O O . GLN A 1 179 ? 39.150 -19.665 -19.999 1.00 62.62 179 GLN A O 1
ATOM 1361 N N . ALA A 1 180 ? 40.672 -18.512 -18.794 1.00 55.66 180 ALA A N 1
ATOM 1362 C CA . ALA A 1 180 ? 41.824 -19.160 -19.389 1.00 55.66 180 ALA A CA 1
ATOM 1363 C C . ALA A 1 180 ? 41.711 -20.670 -19.118 1.00 55.66 180 ALA A C 1
ATOM 1365 O O . ALA A 1 180 ? 41.395 -21.046 -17.984 1.00 55.66 180 ALA A O 1
ATOM 1366 N N . PRO A 1 181 ? 41.936 -21.536 -20.120 1.00 48.75 181 PRO A N 1
ATOM 1367 C CA . PRO A 1 181 ? 41.809 -22.971 -19.932 1.00 48.75 181 PRO A CA 1
ATOM 1368 C C . PRO A 1 181 ? 42.775 -23.426 -18.834 1.00 48.75 181 PRO A C 1
ATOM 1370 O O . PRO A 1 181 ? 43.994 -23.434 -19.008 1.00 48.75 181 PRO A O 1
ATOM 1373 N N . SER A 1 182 ? 42.218 -23.806 -17.686 1.00 54.19 182 SER A N 1
ATOM 1374 C CA . SER A 1 182 ? 42.930 -24.443 -16.587 1.00 54.19 182 SER A CA 1
ATOM 1375 C C . SER A 1 182 ? 43.197 -25.898 -16.958 1.00 54.19 182 SER A C 1
ATOM 1377 O O . SER A 1 182 ? 42.512 -26.818 -16.524 1.00 54.19 182 SER A O 1
ATOM 1379 N N . ASN A 1 183 ? 44.204 -26.116 -17.802 1.00 47.38 183 ASN A N 1
ATOM 1380 C CA . ASN A 1 183 ? 44.729 -27.456 -18.022 1.00 47.38 183 ASN A CA 1
ATOM 1381 C C . ASN A 1 183 ? 46.259 -27.425 -18.160 1.00 47.38 183 ASN A C 1
ATOM 1383 O O . ASN A 1 183 ? 46.781 -27.142 -19.242 1.00 47.38 183 ASN A O 1
ATOM 1387 N N . PRO A 1 184 ? 47.015 -27.723 -17.087 1.00 48.16 184 PRO A N 1
ATOM 1388 C CA . PRO A 1 184 ? 48.450 -27.923 -17.176 1.00 48.16 184 PRO A CA 1
ATOM 1389 C C . PRO A 1 184 ? 48.684 -29.363 -17.642 1.00 48.16 184 PRO A C 1
ATOM 1391 O O . PRO A 1 184 ? 48.924 -30.249 -16.827 1.00 48.16 184 PRO A O 1
ATOM 1394 N N . GLY A 1 185 ? 48.539 -29.647 -18.940 1.00 44.47 185 GLY A N 1
ATOM 1395 C CA . GLY A 1 185 ? 48.645 -31.052 -19.346 1.00 44.47 185 GLY A CA 1
ATOM 1396 C C . GLY A 1 185 ? 48.593 -31.443 -20.813 1.00 44.47 185 GLY A C 1
ATOM 1397 O O . GLY A 1 185 ? 48.709 -32.635 -21.077 1.00 44.47 185 GLY A O 1
ATOM 1398 N N . VAL A 1 186 ? 48.462 -30.530 -21.780 1.00 41.31 186 VAL A N 1
ATOM 1399 C CA . VAL A 1 186 ? 48.477 -30.936 -23.197 1.00 41.31 186 VAL A CA 1
ATOM 1400 C C . VAL A 1 186 ? 49.468 -30.084 -23.978 1.00 41.31 186 VAL A C 1
ATOM 1402 O O . VAL A 1 186 ? 49.247 -28.907 -24.242 1.00 41.31 186 VAL A O 1
ATOM 1405 N N . ARG A 1 187 ? 50.602 -30.704 -24.320 1.00 41.34 187 ARG A N 1
ATOM 1406 C CA . ARG A 1 187 ? 51.591 -30.182 -25.267 1.00 41.34 187 ARG A CA 1
ATOM 1407 C C . ARG A 1 187 ? 50.921 -29.993 -26.629 1.00 41.34 187 ARG A C 1
ATOM 1409 O O . ARG A 1 187 ? 50.684 -30.974 -27.330 1.00 41.34 187 ARG A O 1
ATOM 1416 N N . THR A 1 188 ? 50.675 -28.751 -27.028 1.00 37.59 188 THR A N 1
ATOM 1417 C CA . THR A 1 188 ? 50.370 -28.429 -28.424 1.00 37.59 188 THR A CA 1
ATOM 1418 C C . THR A 1 188 ? 51.658 -28.549 -29.234 1.00 37.59 188 THR A C 1
ATOM 1420 O O . THR A 1 188 ? 52.567 -27.728 -29.113 1.00 37.59 188 THR A O 1
ATOM 1423 N N . LEU A 1 189 ? 51.753 -29.610 -30.032 1.00 36.12 189 LEU A N 1
ATOM 1424 C CA . LEU A 1 189 ? 52.734 -29.729 -31.103 1.00 36.12 189 LEU A CA 1
ATOM 1425 C C . LEU A 1 189 ? 52.415 -28.670 -32.166 1.00 36.12 189 LEU A C 1
ATOM 1427 O O . LEU A 1 189 ? 51.348 -28.694 -32.774 1.00 36.12 189 LEU A O 1
ATOM 1431 N N . LEU A 1 190 ? 53.358 -27.750 -32.372 1.00 36.03 190 LEU A N 1
ATOM 1432 C CA . LEU A 1 190 ? 53.422 -26.879 -33.541 1.00 36.03 190 LEU A CA 1
ATOM 1433 C C . LEU A 1 190 ? 53.425 -27.752 -34.807 1.00 36.03 190 LEU A C 1
ATOM 1435 O O . LEU A 1 190 ? 54.346 -28.547 -34.994 1.00 36.03 190 LEU A O 1
ATOM 1439 N N . TRP A 1 191 ? 52.443 -27.574 -35.687 1.00 33.81 191 TRP A N 1
ATOM 1440 C CA . TRP A 1 191 ? 52.545 -27.981 -37.088 1.00 33.81 191 TRP A CA 1
ATOM 1441 C C . TRP A 1 191 ? 52.365 -26.749 -37.973 1.00 33.81 191 TRP A C 1
ATOM 1443 O O . TRP A 1 191 ? 51.271 -26.209 -38.110 1.00 33.81 191 TRP A O 1
ATOM 1453 N N . CYS A 1 192 ? 53.477 -26.314 -38.565 1.00 36.75 192 CYS A N 1
ATOM 1454 C CA . CYS A 1 192 ? 53.490 -25.508 -39.777 1.00 36.75 192 CYS A CA 1
ATOM 1455 C C . CYS A 1 192 ? 52.990 -26.361 -40.948 1.00 36.75 192 CYS A C 1
ATOM 1457 O O . CYS A 1 192 ? 53.664 -27.310 -41.340 1.00 36.75 192 CYS A O 1
ATOM 1459 N N . GLN A 1 193 ? 51.871 -25.975 -41.549 1.00 40.72 193 GLN A N 1
ATOM 1460 C CA . GLN A 1 193 ? 51.547 -26.181 -42.964 1.00 40.72 193 GLN A CA 1
ATOM 1461 C C . GLN A 1 193 ? 50.753 -24.931 -43.362 1.00 40.72 193 GLN A C 1
ATOM 1463 O O . GLN A 1 193 ? 49.802 -24.578 -42.681 1.00 40.72 193 GLN A O 1
ATOM 1468 N N . GLY A 1 194 ? 51.117 -24.114 -44.339 1.00 35.69 194 GLY A N 1
ATOM 1469 C CA . GLY A 1 194 ? 51.796 -24.380 -45.595 1.00 35.69 194 GLY A CA 1
ATOM 1470 C C . GLY A 1 194 ? 50.983 -23.606 -46.628 1.00 35.69 194 GLY A C 1
ATOM 1471 O O . GLY A 1 194 ? 49.979 -24.110 -47.116 1.00 35.69 194 GLY A O 1
ATOM 1472 N N . GLN A 1 195 ? 51.353 -22.345 -46.872 1.00 41.56 195 GLN A N 1
ATOM 1473 C CA . GLN A 1 195 ? 50.783 -21.531 -47.944 1.00 41.56 195 GLN A CA 1
ATOM 1474 C C . GLN A 1 195 ? 51.132 -22.175 -49.290 1.00 41.56 195 GLN A C 1
ATOM 1476 O O . GLN A 1 195 ? 52.307 -22.343 -49.614 1.00 41.56 195 GLN A O 1
ATOM 1481 N N . CYS A 1 196 ? 50.117 -22.521 -50.075 1.00 34.38 196 CYS A N 1
ATOM 1482 C CA . CYS A 1 196 ? 50.268 -22.827 -51.489 1.00 34.38 196 CYS A CA 1
ATOM 1483 C C . CYS A 1 196 ? 48.974 -22.478 -52.222 1.00 34.38 196 CYS A C 1
ATOM 1485 O O . CYS A 1 196 ? 47.923 -23.024 -51.896 1.00 34.38 196 CYS A O 1
ATOM 1487 N N . GLY A 1 197 ? 49.094 -21.612 -53.229 1.00 31.31 197 GLY A N 1
ATOM 1488 C CA . GLY A 1 197 ? 48.106 -21.452 -54.292 1.00 31.31 197 GLY A CA 1
ATOM 1489 C C . GLY A 1 197 ? 47.487 -20.064 -54.374 1.00 31.31 197 GLY A C 1
ATOM 1490 O O . GLY A 1 197 ? 46.439 -19.851 -53.792 1.00 31.31 197 GLY A O 1
ATOM 1491 N N . ASP A 1 198 ? 48.131 -19.172 -55.129 1.00 36.09 198 ASP A N 1
ATOM 1492 C CA . ASP A 1 198 ? 47.451 -18.236 -56.035 1.00 36.09 198 ASP A CA 1
ATOM 1493 C C . ASP A 1 198 ? 48.441 -17.828 -57.137 1.00 36.09 198 ASP A C 1
ATOM 1495 O O . ASP A 1 198 ? 49.352 -17.028 -56.929 1.00 36.09 198 ASP A O 1
ATOM 1499 N N . LEU A 1 199 ? 48.293 -18.462 -58.302 1.00 36.03 199 LEU A N 1
ATOM 1500 C CA . LEU A 1 199 ? 48.846 -18.047 -59.591 1.00 36.03 199 LEU A CA 1
ATOM 1501 C C . LEU A 1 199 ? 47.965 -18.677 -60.677 1.00 36.03 199 LEU A C 1
ATOM 1503 O O . LEU A 1 199 ? 48.139 -19.854 -60.998 1.00 36.03 199 LEU A O 1
ATOM 1507 N N . LEU A 1 200 ? 47.006 -17.894 -61.177 1.00 42.00 200 LEU A N 1
ATOM 1508 C CA . LEU A 1 200 ? 46.645 -17.732 -62.593 1.00 42.00 200 LEU A CA 1
ATOM 1509 C C . LEU A 1 200 ? 45.639 -16.585 -62.742 1.00 42.00 200 LEU A C 1
ATOM 1511 O O . LEU A 1 200 ? 44.617 -16.602 -62.025 1.00 42.00 200 LEU A O 1
#

Solvent-accessible surface area (backbone atoms only — not comparable to full-atom values): 11987 Å² total; per-residue (Å²): 131,87,79,67,51,88,30,27,64,89,70,47,62,89,86,75,71,76,61,62,43,54,76,57,51,68,85,50,58,62,82,48,46,30,89,34,37,84,50,27,26,30,40,37,42,42,66,48,89,68,62,78,70,58,98,65,38,49,75,46,74,79,48,76,45,32,32,38,36,38,32,83,59,62,37,70,59,53,29,51,57,43,38,74,65,70,30,50,51,39,54,32,24,54,51,35,27,28,35,37,40,48,42,58,74,52,48,63,72,38,27,87,65,64,82,88,67,51,66,45,71,45,49,32,74,84,73,44,67,28,41,40,39,69,51,86,82,49,31,31,42,38,33,29,51,36,92,49,29,34,63,50,47,45,52,50,54,53,53,46,57,69,40,94,87,50,94,61,76,73,78,77,75,78,75,74,73,81,77,73,82,92,64,96,80,74,86,80,78,88,76,92,78,79,93,80,89,91,87,133

Secondary structure (DSSP, 8-state):
----GGG-GGGSPT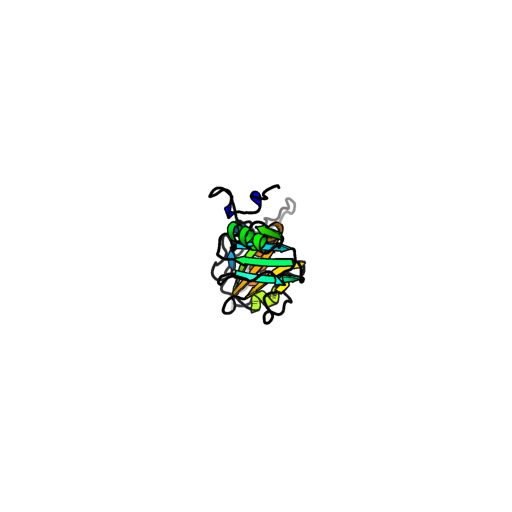TS---TTTTTTTTS-TTTEEE-TTSEEEEEES-GGG----TTEEEEEEETTEEEEEESS-HHHHHHHHHHTT-EEEE-TTTEEEEEEE-HHHHHHHB-S-TTS-SEEEEETTTEEEEEEE-SSSEEEEEEEGGGHHHHHHHHHHHHHTSTT----PPPP-PPPPPP---TT---------------